Protein AF-A0A7R8WRG8-F1 (afdb_monomer_lite)

InterPro domains:
  IPR000754 Small ribosomal subunit protein uS9 [PF00380] (37-168)
  IPR000754 Small ribosomal subunit protein uS9 [PTHR21569] (30-166)
  IPR002110 Ankyrin repeat [PF12796] (180-266)
  IPR002110 Ankyrin repeat [PR01415] (208-223)
  IPR002110 Ankyrin repeat [PR01415] (256-270)
  IPR002110 Ankyrin repeat [PS50088] (207-239)
  IPR002110 Ankyrin repeat [PS50088] (240-272)
  IPR002110 Ankyrin repeat [SM00248] (174-204)
  IPR002110 Ankyrin repeat [SM00248] (207-236)
  IPR002110 Ankyrin repeat [SM00248] (240-269)
  IPR014721 Small ribosomal subunit protein uS5 domain 2-type fold, subgroup [G3DSA:3.30.230.10] (24-168)
  IPR020568 Ribosomal protein uS5 domain 2-type superfamily [SSF54211] (32-168)
  IPR020574 Small ribosomal subunit protein uS9, conserved site [PS00360] (97-115)
  IPR036770 Ankyrin repeat-containing domain superfamily [G3DSA:1.25.40.20] (171-291)
  IPR036770 Ankyrin repeat-containing domain superfamily [SSF48403] (175-290)

Organism: NCBI:txid163714

Structure (mmCIF, N/CA/C/O backbone):
data_AF-A0A7R8WRG8-F1
#
_entry.id   AF-A0A7R8WRG8-F1
#
loop_
_atom_site.group_PDB
_atom_site.id
_atom_site.type_symbol
_atom_site.label_atom_id
_atom_site.label_alt_id
_atom_site.label_comp_id
_atom_site.label_asym_id
_atom_site.label_entity_id
_atom_site.label_seq_id
_atom_site.pdbx_PDB_ins_code
_atom_site.Cartn_x
_atom_site.Cartn_y
_atom_site.Cartn_z
_atom_site.occupancy
_atom_site.B_iso_or_equiv
_atom_site.auth_seq_id
_atom_site.auth_comp_id
_atom_site.auth_asym_id
_atom_site.auth_atom_id
_atom_site.pdbx_PDB_model_num
ATOM 1 N N . MET A 1 1 ? -28.582 13.385 -5.844 1.00 40.66 1 MET A N 1
ATOM 2 C CA . MET A 1 1 ? -29.070 13.639 -4.465 1.00 40.66 1 MET A CA 1
ATOM 3 C C . MET A 1 1 ? -27.879 13.938 -3.569 1.00 40.66 1 MET A C 1
ATOM 5 O O . MET A 1 1 ? -27.177 13.023 -3.135 1.00 40.66 1 MET A O 1
ATOM 9 N N . ASP A 1 2 ? -27.626 15.225 -3.358 1.00 40.00 2 ASP A N 1
ATOM 10 C CA . ASP A 1 2 ? -26.322 15.739 -2.945 1.00 40.00 2 A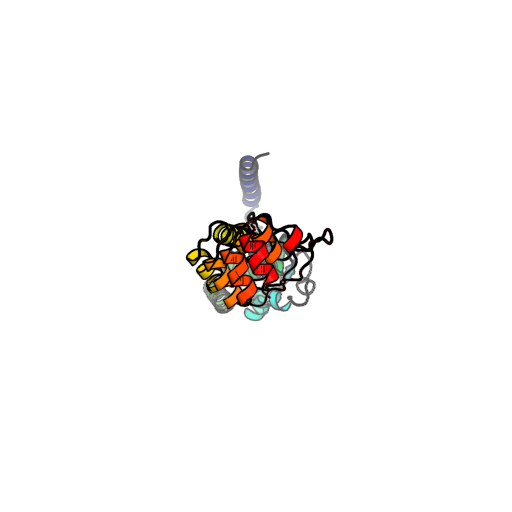SP A CA 1
ATOM 11 C C . ASP A 1 2 ? -26.035 15.614 -1.442 1.00 40.00 2 ASP A C 1
ATOM 13 O O . ASP A 1 2 ? -26.919 15.646 -0.580 1.00 40.00 2 ASP A O 1
ATOM 17 N N . ALA A 1 3 ? -24.743 15.491 -1.127 1.00 48.16 3 ALA A N 1
ATOM 18 C CA . ALA A 1 3 ? -24.169 15.384 0.214 1.00 48.16 3 ALA A CA 1
ATOM 19 C C . ALA A 1 3 ? -24.719 16.354 1.298 1.00 48.16 3 ALA A C 1
ATOM 21 O O . ALA A 1 3 ? -24.823 15.912 2.452 1.00 48.16 3 ALA A O 1
ATOM 22 N N . PRO A 1 4 ? -25.093 17.624 1.016 1.00 57.34 4 PRO A N 1
ATOM 23 C CA . PRO A 1 4 ? -25.687 18.508 2.027 1.00 57.34 4 PRO A CA 1
ATOM 24 C C . PRO A 1 4 ? -27.043 18.019 2.561 1.00 57.34 4 PRO A C 1
ATOM 26 O O . PRO A 1 4 ? -27.296 18.129 3.763 1.00 57.34 4 PRO A O 1
ATOM 29 N N . TYR A 1 5 ? -27.876 17.387 1.726 1.00 58.16 5 TYR A N 1
ATOM 30 C CA . TYR A 1 5 ? -29.204 16.906 2.128 1.00 58.16 5 TYR A CA 1
ATOM 31 C C . TYR A 1 5 ? -29.113 15.743 3.132 1.00 58.16 5 TYR A C 1
ATOM 33 O O . TYR A 1 5 ? -29.825 15.709 4.138 1.00 58.16 5 TYR A O 1
ATOM 41 N N . LYS A 1 6 ? -28.138 14.839 2.944 1.00 54.97 6 LYS A N 1
ATOM 42 C CA . LYS A 1 6 ? -27.864 13.732 3.879 1.00 54.97 6 LYS A CA 1
ATOM 43 C C . LYS A 1 6 ? -27.391 14.230 5.249 1.00 54.97 6 LYS A C 1
ATOM 45 O O . LYS A 1 6 ? -27.795 13.670 6.265 1.00 54.97 6 LYS A O 1
ATOM 50 N N . LYS A 1 7 ? -26.582 15.298 5.309 1.00 58.00 7 LYS A N 1
ATOM 51 C CA . LYS A 1 7 ? -26.155 15.912 6.585 1.00 58.00 7 LYS A CA 1
ATOM 52 C C . LYS A 1 7 ? -27.321 16.576 7.327 1.00 58.00 7 LYS A C 1
ATOM 54 O O . LYS A 1 7 ? -27.398 16.454 8.550 1.00 58.00 7 LYS A O 1
ATOM 59 N N . ALA A 1 8 ? -28.221 17.250 6.609 1.00 68.38 8 ALA A N 1
ATOM 60 C CA . ALA A 1 8 ? -29.394 17.902 7.192 1.00 68.38 8 ALA A CA 1
ATOM 61 C C . ALA A 1 8 ? -30.403 16.884 7.750 1.00 68.38 8 ALA A C 1
ATOM 63 O O . ALA A 1 8 ? -30.845 17.014 8.894 1.00 68.38 8 ALA A O 1
ATOM 64 N N . LEU A 1 9 ? -30.689 15.822 6.990 1.00 63.28 9 LEU A N 1
ATOM 65 C CA . LEU A 1 9 ? -31.509 14.699 7.451 1.00 63.28 9 LEU A CA 1
ATOM 66 C C . LEU A 1 9 ? -30.893 14.009 8.667 1.00 63.28 9 LEU A C 1
ATOM 68 O O . LEU A 1 9 ? -31.597 13.745 9.636 1.00 63.28 9 LEU A O 1
ATOM 72 N N . TRP A 1 10 ? -29.576 13.786 8.672 1.00 51.81 10 TRP A N 1
ATOM 73 C CA . TRP A 1 10 ? -28.898 13.158 9.807 1.00 51.81 10 TRP A CA 1
ATOM 74 C C . TRP A 1 10 ? -28.943 14.026 11.074 1.00 51.81 10 TRP A C 1
ATOM 76 O O . TRP A 1 10 ? -29.120 13.496 12.169 1.00 51.81 10 TRP A O 1
ATOM 86 N N . LYS A 1 11 ? -28.863 15.360 10.949 1.00 60.78 11 LYS A N 1
ATOM 87 C CA . LYS A 1 11 ? -29.068 16.289 12.076 1.00 60.78 11 LYS A CA 1
ATOM 88 C C . LYS A 1 11 ? -30.507 16.252 12.607 1.00 60.78 11 LYS A C 1
ATOM 90 O O . LYS A 1 11 ? -30.684 16.166 13.821 1.00 60.78 11 LYS A O 1
ATOM 95 N N . LYS A 1 12 ? -31.518 16.259 11.725 1.00 60.50 12 LYS A N 1
ATOM 96 C CA . LYS A 1 12 ? -32.937 16.138 12.120 1.00 60.50 12 LYS A CA 1
ATOM 97 C C . LYS A 1 12 ? -33.222 14.798 12.804 1.00 60.50 12 LYS A C 1
ATOM 99 O O . LYS A 1 12 ? -33.829 14.781 13.869 1.00 60.50 12 LYS A O 1
ATOM 104 N N . TYR A 1 13 ? -32.701 13.700 12.257 1.00 60.06 13 TYR A N 1
ATOM 105 C CA . TYR A 1 13 ? -32.858 12.361 12.826 1.00 60.06 13 TYR A CA 1
ATOM 106 C C . TYR A 1 13 ? -32.190 12.246 14.201 1.00 60.06 13 TYR A C 1
ATOM 108 O O . TYR A 1 13 ? -32.780 11.728 15.143 1.00 60.06 13 TYR A O 1
ATOM 116 N N . LYS A 1 14 ? -30.983 12.807 14.357 1.00 54.34 14 LYS A N 1
ATOM 117 C CA . LYS A 1 14 ? -30.269 12.828 15.639 1.00 54.34 14 LYS A CA 1
ATOM 118 C C . LYS A 1 14 ? -31.028 13.627 16.700 1.00 54.34 14 LYS A C 1
ATOM 120 O O . LYS A 1 14 ? -31.105 13.170 17.830 1.00 54.34 14 LYS A O 1
ATOM 125 N N . SER A 1 15 ? -31.612 14.770 16.334 1.00 50.59 15 SER A N 1
ATOM 126 C CA . SER A 1 15 ? -32.431 15.594 17.235 1.00 50.59 15 SER A CA 1
ATOM 127 C C . SER A 1 15 ? -33.745 14.904 17.627 1.00 50.59 15 SER A C 1
ATOM 129 O O . SER A 1 15 ? -34.111 14.919 18.799 1.00 50.59 15 SER A O 1
ATOM 131 N N . PHE A 1 16 ? -34.403 14.222 16.684 1.00 51.06 16 PHE A N 1
ATOM 132 C CA . PHE A 1 16 ? -35.622 13.447 16.932 1.00 51.06 16 PHE A CA 1
ATOM 133 C C . PHE A 1 16 ? -35.371 12.236 17.844 1.00 51.06 16 PHE A C 1
ATOM 135 O O . PHE A 1 16 ? -36.078 12.048 18.831 1.00 51.06 16 PHE A O 1
ATOM 142 N N . CYS A 1 17 ? -34.308 11.465 17.588 1.00 46.75 17 CYS A N 1
ATOM 143 C CA . CYS A 1 17 ? -33.901 10.372 18.471 1.00 46.75 17 CYS A CA 1
ATOM 144 C C . CYS A 1 17 ? -33.511 10.875 19.867 1.00 46.75 17 CYS A C 1
ATOM 146 O O . CYS A 1 17 ? -33.830 10.221 20.852 1.00 46.75 17 CYS A O 1
ATOM 148 N N . TRP A 1 18 ? -32.858 12.038 19.973 1.00 43.00 18 TRP A N 1
ATOM 149 C CA . TRP A 1 18 ? -32.515 12.622 21.273 1.00 43.00 18 TRP A CA 1
ATOM 150 C C . TRP A 1 18 ? -33.760 13.046 22.062 1.00 43.00 18 TRP A C 1
ATOM 152 O O . TRP A 1 18 ? -33.815 12.802 23.260 1.00 43.00 18 TRP A O 1
ATOM 162 N N . ARG A 1 19 ? -34.786 13.584 21.384 1.00 40.88 19 ARG A N 1
ATOM 163 C CA . ARG A 1 19 ? -36.092 13.917 21.985 1.00 40.88 19 ARG A CA 1
ATOM 164 C C . ARG A 1 19 ? -36.854 12.691 22.493 1.00 40.88 19 ARG A C 1
ATOM 166 O O . ARG A 1 19 ? -37.481 12.749 23.544 1.00 40.88 19 ARG A O 1
ATOM 173 N N . LEU A 1 20 ? -36.776 11.574 21.771 1.00 46.78 20 LEU A N 1
ATOM 174 C CA . LEU A 1 20 ? -37.355 10.298 22.206 1.00 46.78 20 LEU A CA 1
ATOM 175 C C . LEU A 1 20 ? -36.618 9.705 23.417 1.00 46.78 20 LEU A C 1
ATOM 177 O O . LEU A 1 20 ? -37.247 9.096 24.273 1.00 46.78 20 LEU A O 1
ATOM 181 N N . ILE A 1 21 ? -35.303 9.921 23.521 1.00 51.12 21 ILE A N 1
ATOM 182 C CA . ILE A 1 21 ? -34.487 9.478 24.664 1.00 51.12 21 ILE A CA 1
ATOM 183 C C . ILE A 1 21 ? -34.686 10.394 25.885 1.00 51.12 21 ILE A C 1
ATOM 185 O O . ILE A 1 21 ? -34.653 9.914 27.015 1.00 51.12 21 ILE A O 1
ATOM 189 N N . SER A 1 22 ? -34.916 11.698 25.687 1.00 45.03 22 SER A N 1
ATOM 190 C CA . SER A 1 22 ? -35.113 12.660 26.782 1.00 45.03 22 SER A CA 1
ATOM 191 C C . SER A 1 22 ? -36.495 12.590 27.437 1.00 45.03 22 SER A C 1
ATOM 193 O O . SER A 1 22 ? -36.638 13.055 28.562 1.00 45.03 22 SER A O 1
ATOM 195 N N . ASN A 1 23 ? -37.492 12.013 26.758 1.00 44.53 23 ASN A N 1
ATOM 196 C CA . ASN A 1 23 ? -38.858 11.856 27.275 1.00 44.53 23 ASN A CA 1
ATOM 197 C C . ASN A 1 23 ? -39.090 10.528 28.022 1.00 44.53 23 ASN A C 1
ATOM 199 O O . ASN A 1 23 ? -40.209 10.260 28.455 1.00 44.53 23 ASN A O 1
ATOM 203 N N . ALA A 1 24 ? -38.060 9.694 28.193 1.00 39.91 24 ALA A N 1
ATOM 204 C CA . ALA A 1 24 ? -38.149 8.516 29.046 1.00 39.91 24 ALA A CA 1
ATOM 205 C C . ALA A 1 24 ? -38.056 8.941 30.524 1.00 39.91 24 ALA A C 1
ATOM 207 O O . ALA A 1 24 ? -37.053 9.517 30.952 1.00 39.91 24 ALA A O 1
ATOM 208 N N . SER A 1 25 ? -39.126 8.668 31.277 1.00 40.22 25 SER A N 1
ATOM 209 C CA . SER A 1 25 ? -39.235 8.844 32.730 1.00 40.22 25 SER A CA 1
ATOM 210 C C . SER A 1 25 ? -37.940 8.462 33.462 1.00 40.22 25 SER A C 1
ATOM 212 O O . SER A 1 25 ? -37.313 7.443 33.173 1.00 40.22 25 SER A O 1
ATOM 214 N N . ALA A 1 26 ? -37.540 9.287 34.432 1.00 44.72 26 ALA A N 1
ATOM 215 C CA . ALA A 1 26 ? -36.282 9.175 35.165 1.00 44.72 26 ALA A CA 1
ATOM 216 C C . ALA A 1 26 ? -36.116 7.885 36.005 1.00 44.72 26 ALA A C 1
ATOM 218 O O . ALA A 1 26 ? -35.034 7.689 36.554 1.00 44.72 26 ALA A O 1
ATOM 219 N N . GLY A 1 27 ? -37.132 7.014 36.075 1.00 43.31 27 GLY A N 1
ATOM 220 C CA . GLY A 1 27 ? -37.110 5.744 36.814 1.00 43.31 27 GLY A CA 1
ATOM 221 C C . GLY A 1 27 ? -36.432 4.560 36.106 1.00 43.31 27 GLY A C 1
ATOM 222 O O . GLY A 1 27 ? -35.915 3.689 36.792 1.00 43.31 27 GLY A O 1
ATOM 223 N N . ASP A 1 28 ? -36.333 4.558 34.769 1.00 48.22 28 ASP A N 1
ATOM 224 C CA . ASP A 1 28 ? -35.795 3.428 33.978 1.00 48.22 28 ASP A CA 1
ATOM 225 C C . ASP A 1 28 ? -34.617 3.846 33.079 1.00 48.22 28 ASP A C 1
ATOM 227 O O . ASP A 1 28 ? -34.485 3.449 31.914 1.00 48.22 28 ASP A O 1
ATOM 231 N N . LYS A 1 29 ? -33.715 4.693 33.586 1.00 58.25 29 LYS A N 1
ATOM 232 C CA . LYS A 1 29 ? -32.480 5.005 32.851 1.00 58.25 29 LYS A CA 1
ATOM 233 C C . LYS A 1 29 ? -31.564 3.785 32.881 1.00 58.25 29 LYS A C 1
ATOM 235 O O . LYS A 1 29 ? -30.849 3.554 33.851 1.00 58.25 29 LYS A O 1
ATOM 240 N N . ILE A 1 30 ? -31.570 3.017 31.791 1.00 65.62 30 ILE A N 1
ATOM 241 C CA . ILE A 1 30 ? -30.674 1.874 31.585 1.00 65.62 30 ILE A CA 1
ATOM 242 C C . ILE A 1 30 ? -29.231 2.330 31.852 1.00 65.62 30 ILE A C 1
ATOM 244 O O . ILE A 1 30 ? -28.697 3.170 31.123 1.00 65.62 30 ILE A O 1
ATOM 248 N N . GLN A 1 31 ? -28.596 1.760 32.883 1.00 79.88 31 GLN A N 1
ATOM 249 C CA . GLN A 1 31 ? -27.178 1.964 33.189 1.00 79.88 31 GLN A CA 1
ATOM 250 C C . GLN A 1 31 ? -26.325 1.299 32.105 1.00 79.88 31 GLN A C 1
ATOM 252 O O . GLN A 1 31 ? -25.860 0.165 32.235 1.00 79.88 31 GLN A O 1
ATOM 257 N N . ALA A 1 32 ? -26.187 2.000 30.983 1.00 86.56 32 ALA A N 1
ATOM 258 C CA . ALA A 1 32 ? -25.459 1.530 29.825 1.00 86.56 32 ALA A CA 1
ATOM 259 C C . ALA A 1 32 ? -24.552 2.611 29.241 1.00 86.56 32 ALA A C 1
ATOM 261 O O . ALA A 1 32 ? -24.834 3.812 29.268 1.00 86.56 32 ALA A O 1
ATOM 262 N N . VAL A 1 33 ? -23.450 2.155 28.658 1.00 91.00 33 VAL A N 1
ATOM 263 C CA . VAL A 1 33 ? -22.509 2.979 27.912 1.00 91.00 33 VAL A CA 1
ATOM 264 C C . VAL A 1 33 ? -22.422 2.471 26.488 1.00 91.00 33 VAL A C 1
ATOM 266 O O . VAL A 1 33 ? -22.400 1.268 26.232 1.00 91.00 33 VAL A O 1
ATOM 269 N N . GLN A 1 34 ? -22.357 3.408 25.551 1.00 93.62 34 GLN A N 1
ATOM 270 C CA . GLN A 1 34 ? -22.140 3.116 24.149 1.00 93.62 34 GLN A CA 1
ATOM 271 C C . GLN A 1 34 ? -20.838 3.762 23.693 1.00 93.62 34 GLN A C 1
ATOM 273 O O . GLN A 1 34 ? -20.636 4.965 23.858 1.00 93.62 34 GLN A O 1
ATOM 278 N N . VAL A 1 35 ? -19.973 2.964 23.076 1.00 94.81 35 VAL A N 1
ATOM 279 C CA . VAL A 1 35 ? -18.700 3.421 22.512 1.00 94.81 35 VAL A CA 1
ATOM 280 C C . VAL A 1 35 ? -18.479 2.839 21.126 1.00 94.81 35 VAL A C 1
ATOM 282 O O . VAL A 1 35 ? -19.184 1.929 20.685 1.00 94.81 35 VAL A O 1
ATOM 285 N N . PHE A 1 36 ? -17.465 3.355 20.435 1.00 94.38 36 PHE A N 1
ATOM 286 C CA . PHE A 1 36 ? -17.064 2.837 19.139 1.00 94.38 36 PHE A CA 1
ATOM 287 C C . PHE A 1 36 ? -15.548 2.625 19.029 1.00 94.38 36 PHE A C 1
ATOM 289 O O . PHE A 1 36 ? -14.734 3.409 19.529 1.00 94.38 36 PHE A O 1
ATOM 296 N N . GLY A 1 37 ? -15.181 1.568 18.312 1.00 94.25 37 GLY A N 1
ATOM 297 C CA . GLY A 1 37 ? -13.839 1.270 17.827 1.00 94.25 37 GLY A CA 1
ATOM 298 C C . GLY A 1 37 ? -13.789 1.365 16.304 1.00 94.25 37 GLY A C 1
ATOM 299 O O . GLY A 1 37 ? -14.790 1.135 15.616 1.00 94.25 37 GLY A O 1
ATOM 300 N N . ARG A 1 38 ? -12.632 1.746 15.761 1.00 94.19 38 ARG A N 1
ATOM 301 C CA . ARG A 1 38 ? -12.419 1.915 14.321 1.00 94.19 38 ARG A CA 1
ATOM 302 C C . ARG A 1 38 ? -11.021 1.475 13.918 1.00 94.19 38 ARG A C 1
ATOM 304 O O . ARG A 1 38 ? -10.035 1.894 14.513 1.00 94.19 38 ARG A O 1
ATOM 311 N N . LYS A 1 39 ? -10.946 0.722 12.822 1.00 96.25 39 LYS A N 1
ATOM 312 C CA . LYS A 1 39 ? -9.693 0.376 12.144 1.00 96.25 39 LYS A CA 1
ATOM 313 C C . LYS A 1 39 ? -9.940 0.357 10.641 1.00 96.25 39 LYS A C 1
ATOM 315 O O . LYS A 1 39 ? -10.796 -0.384 10.162 1.00 96.25 39 LYS A O 1
ATOM 320 N N . LYS A 1 40 ? -9.190 1.159 9.880 1.00 94.25 40 LYS A N 1
ATOM 321 C CA . LYS A 1 40 ? -9.432 1.369 8.440 1.00 94.25 40 LYS A CA 1
ATOM 322 C C . LYS A 1 40 ? -10.901 1.774 8.184 1.00 94.25 40 LYS A C 1
ATOM 324 O O . LYS A 1 40 ? -11.339 2.840 8.617 1.00 94.25 40 LYS A O 1
ATOM 329 N N . THR A 1 41 ? -11.666 0.937 7.485 1.00 93.25 41 THR A N 1
ATOM 330 C CA . THR A 1 41 ? -13.100 1.119 7.208 1.00 93.25 41 THR A CA 1
ATOM 331 C C . THR A 1 41 ? -14.004 0.324 8.153 1.00 93.25 41 THR A C 1
ATOM 333 O O . THR A 1 41 ? -15.211 0.560 8.161 1.00 93.25 41 THR A O 1
ATOM 336 N N . ALA A 1 42 ? -13.447 -0.572 8.975 1.00 95.81 42 ALA A N 1
ATOM 337 C CA . ALA A 1 42 ? -14.207 -1.329 9.961 1.00 95.81 42 ALA A CA 1
ATOM 338 C C . ALA A 1 42 ? -14.620 -0.435 11.132 1.00 95.81 42 ALA A C 1
ATOM 340 O O . ALA A 1 42 ? -13.809 0.322 11.678 1.00 95.81 42 ALA A O 1
ATOM 341 N N . THR A 1 43 ? -15.887 -0.544 11.525 1.00 95.25 43 THR A N 1
ATOM 342 C CA . THR A 1 43 ? -16.452 0.141 12.688 1.00 95.25 43 THR A CA 1
ATOM 343 C C . THR A 1 43 ? -17.129 -0.878 13.591 1.00 95.25 43 THR A C 1
ATOM 345 O O . THR A 1 43 ? -17.991 -1.634 13.144 1.00 95.25 43 THR A O 1
ATOM 348 N N . ALA A 1 44 ? -16.754 -0.867 14.865 1.00 96.38 44 ALA A N 1
ATOM 349 C CA . ALA A 1 44 ? -17.358 -1.668 15.915 1.00 96.38 44 ALA A CA 1
ATOM 350 C C . ALA A 1 44 ? -18.054 -0.738 16.906 1.00 96.38 44 ALA A C 1
ATOM 352 O O . ALA A 1 44 ? -17.456 0.230 17.367 1.00 96.38 44 ALA A O 1
ATOM 353 N N . VAL A 1 45 ? -19.310 -1.013 17.228 1.00 96.00 45 VAL A N 1
ATOM 354 C CA . VAL A 1 45 ? -20.086 -0.285 18.234 1.00 96.00 45 VAL A CA 1
ATOM 355 C C . VAL A 1 45 ? -20.333 -1.239 19.387 1.00 96.00 45 VAL A C 1
ATOM 357 O O . VAL A 1 45 ? -20.967 -2.274 19.189 1.00 96.00 45 VAL A O 1
ATOM 360 N N . ALA A 1 46 ? -19.822 -0.904 20.567 1.00 95.31 46 ALA A N 1
ATOM 361 C CA . ALA A 1 46 ? -20.008 -1.695 21.773 1.00 95.31 46 ALA A CA 1
ATOM 362 C C . ALA A 1 46 ? -21.046 -1.033 22.675 1.00 95.31 46 ALA A C 1
ATOM 364 O O . ALA A 1 46 ? -20.969 0.165 22.955 1.00 95.31 46 ALA A O 1
ATOM 365 N N . TYR A 1 47 ? -22.002 -1.840 23.116 1.00 93.81 47 TYR A N 1
ATOM 366 C CA . TYR A 1 47 ? -22.965 -1.516 24.153 1.00 93.81 47 TYR A CA 1
ATOM 367 C C . TYR A 1 47 ? -22.577 -2.285 25.405 1.00 93.81 47 TYR A C 1
ATOM 369 O O . TYR A 1 47 ? -22.456 -3.507 25.365 1.00 93.81 47 TYR A O 1
ATOM 377 N N . CYS A 1 48 ? -22.374 -1.557 26.487 1.00 92.44 48 CYS A N 1
ATOM 378 C CA . CYS A 1 48 ? -21.901 -2.054 27.765 1.00 92.44 48 CYS A CA 1
ATOM 379 C C . CYS A 1 48 ? -22.967 -1.764 28.815 1.00 92.44 48 CYS A C 1
ATOM 381 O O . CYS A 1 48 ? -23.447 -0.634 28.872 1.00 92.44 48 CYS A O 1
ATOM 383 N N . LYS A 1 49 ? -23.364 -2.756 29.607 1.00 91.19 49 LYS A N 1
ATOM 384 C CA . LYS A 1 49 ? -24.331 -2.601 30.702 1.00 91.19 49 LYS A CA 1
ATOM 385 C C . LYS A 1 49 ? -23.926 -3.484 31.877 1.00 91.19 49 LYS A C 1
ATOM 387 O O . LYS A 1 49 ? -23.222 -4.471 31.673 1.00 91.19 49 LYS A O 1
ATOM 392 N N . ARG A 1 50 ? -24.427 -3.187 33.075 1.00 89.75 50 ARG A N 1
ATOM 393 C CA . ARG A 1 50 ? -24.275 -4.094 34.221 1.00 89.75 50 ARG A CA 1
ATOM 394 C C . ARG A 1 50 ? -24.961 -5.437 33.927 1.00 89.75 50 ARG A C 1
ATOM 396 O O . ARG A 1 50 ? -26.066 -5.452 33.375 1.00 89.75 50 ARG A O 1
ATOM 403 N N . GLY A 1 51 ? -24.302 -6.552 34.229 1.00 86.62 51 GLY A N 1
ATOM 404 C CA . GLY A 1 51 ? -24.753 -7.885 33.827 1.00 86.62 51 GLY A CA 1
ATOM 405 C C . GLY A 1 51 ? -23.954 -9.032 34.446 1.00 86.62 51 GLY A C 1
ATOM 406 O O . GLY A 1 51 ? -23.392 -8.868 35.519 1.00 86.62 51 GLY A O 1
ATOM 407 N N . ARG A 1 52 ? -23.952 -10.197 33.782 1.00 86.50 52 ARG A N 1
ATOM 408 C CA . ARG A 1 52 ? -23.324 -11.451 34.259 1.00 86.50 52 ARG A CA 1
ATOM 409 C C . ARG A 1 52 ? -22.052 -11.808 33.473 1.00 86.50 52 ARG A C 1
ATOM 411 O O . ARG A 1 52 ? -21.695 -12.980 33.372 1.00 86.50 52 ARG A O 1
ATOM 418 N N . GLY A 1 53 ? -21.439 -10.826 32.819 1.00 87.00 53 GLY A N 1
ATOM 419 C CA . GLY A 1 53 ? -20.188 -11.003 32.087 1.00 87.00 53 GLY A CA 1
ATOM 420 C C . GLY A 1 53 ? -20.339 -11.566 30.681 1.00 87.00 53 GLY A C 1
ATOM 421 O O . GLY A 1 53 ? -19.448 -12.241 30.164 1.00 87.00 53 GLY A O 1
ATOM 422 N N . LEU A 1 54 ? -21.472 -11.304 30.028 1.00 90.81 54 LEU A N 1
ATOM 423 C CA . LEU A 1 54 ? -21.727 -11.821 28.691 1.00 90.81 54 LEU A CA 1
ATOM 424 C C . LEU A 1 54 ? -21.096 -10.940 27.606 1.00 90.81 54 LEU A C 1
ATOM 426 O O . LEU A 1 54 ? -21.565 -9.827 27.354 1.00 90.81 54 LEU A O 1
ATOM 430 N N . ILE A 1 55 ? -20.123 -11.481 26.869 1.00 93.38 55 ILE A N 1
ATOM 431 C CA . ILE A 1 55 ? -19.509 -10.807 25.716 1.00 93.38 55 ILE A CA 1
ATOM 432 C C . ILE A 1 55 ? -19.979 -11.453 24.408 1.00 93.38 55 ILE A C 1
ATOM 434 O O . ILE A 1 55 ? -19.709 -12.623 24.136 1.00 93.38 55 ILE A O 1
ATOM 438 N N . LYS A 1 56 ? -20.682 -10.680 23.570 1.00 93.88 56 LYS A N 1
ATOM 439 C CA . LYS A 1 56 ? -21.177 -11.128 22.256 1.00 93.88 56 LYS A CA 1
ATOM 440 C C . LYS A 1 56 ? -20.773 -10.176 21.140 1.00 93.88 56 LYS A C 1
ATOM 442 O O . LYS A 1 56 ? -20.974 -8.968 21.249 1.00 93.88 56 LYS A O 1
ATOM 447 N N . VAL A 1 57 ? -20.313 -10.725 20.020 1.00 93.94 57 VAL A N 1
ATOM 448 C CA . VAL A 1 57 ? -19.998 -9.998 18.786 1.00 93.94 57 VAL A CA 1
ATOM 449 C C . VAL A 1 57 ? -20.994 -10.411 17.707 1.00 93.94 57 VAL A C 1
ATOM 451 O O . VAL A 1 57 ? -21.124 -11.586 17.384 1.00 93.94 57 VAL A O 1
ATOM 454 N N . ASN A 1 58 ? -21.746 -9.452 17.164 1.00 92.75 58 ASN A N 1
ATOM 455 C CA . ASN A 1 58 ? -22.808 -9.690 16.177 1.00 92.75 58 ASN A CA 1
ATOM 456 C C . ASN A 1 58 ? -23.824 -10.775 16.604 1.00 92.75 58 ASN A C 1
ATOM 458 O O . ASN A 1 58 ? -24.408 -11.452 15.766 1.00 92.75 58 ASN A O 1
ATOM 462 N N . GLY A 1 59 ? -24.048 -10.932 17.914 1.00 89.62 59 GLY A N 1
ATOM 463 C CA . GLY A 1 59 ? -24.951 -11.939 18.483 1.00 89.62 59 GLY A CA 1
ATOM 464 C C . GLY A 1 59 ? -24.308 -13.301 18.774 1.00 89.62 59 GLY A C 1
ATOM 465 O O . GLY A 1 59 ? -24.918 -14.092 19.489 1.00 89.62 59 GLY A O 1
ATOM 466 N N . ARG A 1 60 ? -23.077 -13.548 18.309 1.00 91.19 60 ARG A N 1
ATOM 467 C CA . ARG A 1 60 ? -22.299 -14.772 18.569 1.00 91.19 60 ARG A CA 1
ATOM 468 C C . ARG A 1 60 ? -21.342 -14.589 19.761 1.00 91.19 60 ARG A C 1
ATOM 470 O O . ARG A 1 60 ? -20.940 -13.453 20.024 1.00 91.19 60 ARG A O 1
ATOM 477 N N . PRO A 1 61 ? -20.989 -15.655 20.503 1.00 90.00 61 PRO A N 1
ATOM 478 C CA . PRO A 1 61 ? -19.947 -15.596 21.530 1.00 90.00 61 PRO A CA 1
ATOM 479 C C . PRO A 1 61 ? -18.567 -15.335 20.909 1.00 90.00 61 PRO A C 1
ATOM 481 O O . PRO A 1 61 ? -18.358 -15.554 19.715 1.00 90.00 61 PRO A O 1
ATOM 484 N N . LEU A 1 62 ? -17.628 -14.859 21.730 1.00 86.12 62 LEU A N 1
ATOM 485 C CA . LEU A 1 62 ? -16.296 -14.423 21.293 1.00 86.12 62 LEU A CA 1
ATOM 486 C C . LEU A 1 62 ? -15.473 -15.542 20.620 1.00 86.12 62 LEU A C 1
ATOM 488 O O . LEU A 1 62 ? -14.718 -15.271 19.691 1.00 86.12 62 LEU A O 1
ATOM 492 N N . GLU A 1 63 ? -15.663 -16.788 21.055 1.00 86.31 63 GLU A N 1
ATOM 493 C CA . GLU A 1 63 ? -14.965 -17.996 20.576 1.00 86.31 63 GLU A CA 1
ATOM 494 C C . GLU A 1 63 ? -15.351 -18.411 19.152 1.00 86.31 63 GLU A C 1
ATOM 496 O O . GLU A 1 63 ? -14.601 -19.104 18.475 1.00 86.31 63 GLU A O 1
ATOM 501 N N . LEU A 1 64 ? -16.515 -17.973 18.668 1.00 88.00 64 LEU A N 1
ATOM 502 C CA . LEU A 1 64 ? -17.013 -18.312 17.330 1.00 88.00 64 LEU A CA 1
ATOM 503 C C . LEU A 1 64 ? -16.750 -17.197 16.307 1.00 88.00 64 LEU A C 1
ATOM 505 O O . LEU A 1 64 ? -17.324 -17.197 15.217 1.00 88.00 64 LEU A O 1
ATOM 509 N N . VAL A 1 65 ? -15.927 -16.205 16.658 1.00 86.88 65 VAL A N 1
ATOM 510 C CA . VAL A 1 65 ? -15.542 -15.132 15.738 1.00 86.88 65 VAL A CA 1
ATOM 511 C C . VAL A 1 65 ? -14.392 -15.615 14.857 1.00 86.88 65 VAL A C 1
ATOM 513 O O . VAL A 1 65 ? -13.328 -15.994 15.346 1.00 86.88 65 VAL A O 1
ATOM 516 N N . GLU A 1 66 ? -14.606 -15.577 13.545 1.00 84.06 66 GLU A N 1
ATOM 517 C CA . GLU A 1 66 ? -13.588 -15.899 12.546 1.00 84.06 66 GLU A CA 1
ATOM 518 C C . GLU A 1 66 ? -12.675 -14.697 12.253 1.00 84.06 66 GLU A C 1
ATOM 520 O O . GLU A 1 66 ? -13.146 -13.550 12.230 1.00 84.06 66 GLU A O 1
ATOM 525 N N . PRO A 1 67 ? -11.377 -14.931 11.976 1.00 89.38 67 PRO A N 1
ATOM 526 C CA . PRO A 1 67 ? -10.683 -16.211 11.832 1.00 89.38 67 PRO A CA 1
ATOM 527 C C . PRO A 1 67 ? -10.055 -16.689 13.154 1.00 89.38 67 PRO A C 1
ATOM 529 O O . PRO A 1 67 ? -9.576 -15.880 13.951 1.00 89.38 67 PRO A O 1
ATOM 532 N N . GLN A 1 68 ? -9.987 -18.012 13.349 1.00 85.50 68 GLN A N 1
ATOM 533 C CA . GLN A 1 68 ? -9.520 -18.635 14.600 1.00 85.50 68 GLN A CA 1
ATOM 534 C C . GLN A 1 68 ? -8.105 -18.195 15.015 1.00 85.50 68 GLN A C 1
ATOM 536 O O . GLN A 1 68 ? -7.869 -17.901 16.184 1.00 85.50 68 GLN A O 1
ATOM 541 N N . MET A 1 69 ? -7.190 -18.016 14.054 1.00 89.06 69 MET A N 1
ATOM 542 C CA . MET A 1 69 ? -5.807 -17.580 14.320 1.00 89.06 69 MET A CA 1
ATOM 543 C C . MET A 1 69 ? -5.696 -16.237 15.060 1.00 89.06 69 MET A C 1
ATOM 545 O O . MET A 1 69 ? -4.691 -15.967 15.710 1.00 89.06 69 MET A O 1
ATOM 549 N N . LEU A 1 70 ? -6.708 -15.370 14.959 1.00 89.06 70 LEU A N 1
ATOM 550 C CA . LEU A 1 70 ? -6.698 -14.042 15.579 1.00 89.06 70 LEU A CA 1
ATOM 551 C C . LEU A 1 70 ? -7.589 -13.954 16.826 1.00 89.06 70 LEU A C 1
ATOM 553 O O . LEU A 1 70 ? -7.785 -12.861 17.359 1.00 89.06 70 LEU A O 1
ATOM 557 N N . GLN A 1 71 ? -8.103 -15.077 17.329 1.00 88.12 71 GLN A N 1
ATOM 558 C CA . GLN A 1 71 ? -8.917 -15.093 18.548 1.00 88.12 71 GLN A CA 1
ATOM 559 C C . GLN A 1 71 ? -8.124 -14.665 19.783 1.00 88.12 71 GLN A C 1
ATOM 561 O O . GLN A 1 71 ? -8.638 -13.897 20.595 1.00 88.12 71 GLN A O 1
ATOM 566 N N . ALA A 1 72 ? -6.846 -15.044 19.871 1.00 88.00 72 ALA A N 1
ATOM 567 C CA . ALA A 1 72 ? -5.957 -14.562 20.926 1.00 88.00 72 ALA A CA 1
ATOM 568 C C . ALA A 1 72 ? -5.878 -13.023 20.934 1.00 88.00 72 ALA A C 1
ATOM 570 O O . ALA A 1 72 ? -6.033 -12.403 21.982 1.00 88.00 72 ALA A O 1
ATOM 571 N N . LYS A 1 73 ? -5.764 -12.391 19.751 1.00 91.44 73 LYS A N 1
ATOM 572 C CA . LYS A 1 73 ? -5.770 -10.921 19.605 1.00 91.44 73 LYS A CA 1
ATOM 573 C C . LYS A 1 73 ? -7.070 -10.281 20.081 1.00 91.44 73 LYS A C 1
ATOM 575 O O . LYS A 1 73 ? -7.066 -9.166 20.591 1.00 91.44 73 LYS A O 1
ATOM 580 N N . LEU A 1 74 ? -8.192 -10.968 19.909 1.00 90.44 74 LEU A N 1
ATOM 581 C CA . LEU A 1 74 ? -9.495 -10.493 20.360 1.00 90.44 74 LEU A CA 1
ATOM 582 C C . LEU A 1 74 ? -9.634 -10.555 21.893 1.00 90.44 74 LEU A C 1
ATOM 584 O O . LEU A 1 74 ? -10.275 -9.681 22.477 1.00 90.44 74 LEU A O 1
ATOM 588 N N . GLN A 1 75 ? -9.022 -11.561 22.525 1.00 90.56 75 GLN A N 1
ATOM 589 C CA . GLN A 1 75 ? -9.057 -11.799 23.971 1.00 90.56 75 GLN A CA 1
ATOM 590 C C . GLN A 1 75 ? -8.000 -11.018 24.767 1.00 90.56 75 GLN A C 1
ATOM 592 O O . GLN A 1 75 ? -8.156 -10.885 25.976 1.00 90.56 75 GLN A O 1
ATOM 597 N N . GLU A 1 76 ? -6.980 -10.444 24.118 1.00 90.00 76 GLU A N 1
ATOM 598 C CA . GLU A 1 76 ? -5.935 -9.615 24.750 1.00 90.00 76 GLU A CA 1
ATOM 599 C C . GLU A 1 76 ? -6.436 -8.658 25.847 1.00 90.00 76 GLU A C 1
ATOM 601 O O . GLU A 1 76 ? -5.926 -8.744 26.961 1.00 90.00 76 GLU A O 1
ATOM 606 N N . PRO A 1 77 ? -7.432 -7.773 25.616 1.00 89.31 77 PRO A N 1
ATOM 607 C CA . PRO A 1 77 ? -7.864 -6.837 26.653 1.00 89.31 77 PRO A CA 1
ATOM 608 C C . PRO A 1 77 ? -8.528 -7.535 27.844 1.00 89.31 77 PRO A C 1
ATOM 610 O O . PRO A 1 77 ? -8.482 -7.009 28.950 1.00 89.31 77 PRO A O 1
ATOM 613 N N . ILE A 1 78 ? -9.135 -8.705 27.633 1.00 91.44 78 ILE A N 1
ATOM 614 C CA . ILE A 1 78 ? -9.767 -9.497 28.695 1.00 91.44 78 ILE A CA 1
ATOM 615 C C . ILE A 1 78 ? -8.693 -10.186 29.537 1.00 91.44 78 ILE A C 1
ATOM 617 O O . ILE A 1 78 ? -8.782 -10.200 30.761 1.00 91.44 78 ILE A O 1
ATOM 621 N N . LEU A 1 79 ? -7.664 -10.729 28.884 1.00 91.62 79 LEU A N 1
ATOM 622 C CA . LEU A 1 79 ? -6.537 -11.372 29.556 1.00 91.62 79 LEU A CA 1
ATOM 623 C C . LEU A 1 79 ? -5.688 -10.354 30.328 1.00 91.62 79 LEU A C 1
ATOM 625 O O . LEU A 1 79 ? -5.337 -10.613 31.472 1.00 91.62 79 LEU A O 1
ATOM 629 N N . LEU A 1 80 ? -5.420 -9.184 29.739 1.00 91.06 80 LEU A N 1
ATOM 630 C CA . LEU A 1 80 ? -4.605 -8.129 30.348 1.00 91.06 80 LEU A CA 1
ATOM 631 C C . LEU A 1 80 ? -5.251 -7.532 31.606 1.00 91.06 80 LEU A C 1
ATOM 633 O O . LEU A 1 80 ? -4.560 -7.219 32.567 1.00 91.06 80 LEU A O 1
ATOM 637 N N . LEU A 1 81 ? -6.569 -7.334 31.586 1.00 88.31 81 LEU A N 1
ATOM 638 C CA . LEU A 1 81 ? -7.296 -6.679 32.677 1.00 88.31 81 LEU A CA 1
ATOM 639 C C . LEU A 1 81 ? -7.835 -7.658 33.726 1.00 88.31 81 LEU A C 1
ATOM 641 O O . LEU A 1 81 ? -8.359 -7.211 34.745 1.00 88.31 81 LEU A O 1
ATOM 645 N N . GLY A 1 82 ? -7.716 -8.963 33.473 1.00 88.88 82 GLY A N 1
ATOM 646 C CA . GLY A 1 82 ? -8.305 -10.017 34.288 1.00 88.88 82 GLY A CA 1
ATOM 647 C C . GLY A 1 82 ? -9.793 -10.226 33.992 1.00 88.88 82 GLY A C 1
ATOM 648 O O . GLY A 1 82 ? -10.554 -9.285 33.756 1.00 88.88 82 GLY A O 1
ATOM 649 N N . LYS A 1 83 ? -10.235 -11.490 34.034 1.00 87.06 83 LYS A N 1
ATOM 650 C CA . LYS A 1 83 ? -11.643 -11.857 33.792 1.00 87.06 83 LYS A CA 1
ATOM 651 C C . LYS A 1 83 ? -12.593 -11.268 34.839 1.00 87.06 83 LYS A C 1
ATOM 653 O O . LYS A 1 83 ? -13.751 -11.029 34.518 1.00 87.06 83 LYS A O 1
ATOM 658 N N . GLU A 1 84 ? -12.100 -11.005 36.046 1.00 89.19 84 GLU A N 1
ATOM 659 C CA . GLU A 1 84 ? -12.856 -10.472 37.187 1.00 89.19 84 GLU A CA 1
ATOM 660 C C . GLU A 1 84 ? -13.574 -9.165 36.839 1.00 89.19 84 GLU A C 1
ATOM 662 O O . GLU A 1 84 ? -14.780 -9.045 37.024 1.00 89.19 84 GLU A O 1
ATOM 667 N N . ARG A 1 85 ? -12.870 -8.231 36.187 1.00 87.44 85 ARG A N 1
ATOM 668 C CA . ARG A 1 85 ? -13.416 -6.918 35.800 1.00 87.44 85 ARG A CA 1
ATOM 669 C C . ARG A 1 85 ? -14.519 -6.993 34.739 1.00 87.44 85 ARG A C 1
ATOM 671 O O . ARG A 1 85 ? -15.228 -6.016 34.513 1.00 87.44 85 ARG A O 1
ATOM 678 N N . PHE A 1 86 ? -14.660 -8.138 34.072 1.00 88.94 86 PHE A N 1
ATOM 679 C CA . PHE A 1 86 ? -15.704 -8.375 33.081 1.00 88.94 86 PHE A CA 1
ATOM 680 C C . PHE A 1 86 ? -16.886 -9.168 33.637 1.00 88.94 86 PHE A C 1
ATOM 682 O O . PHE A 1 86 ? -17.909 -9.196 32.967 1.00 88.94 86 PHE A O 1
ATOM 689 N N . GLN A 1 87 ? -16.804 -9.775 34.826 1.00 89.00 87 GLN A N 1
ATOM 690 C CA . GLN A 1 87 ? -17.895 -10.600 35.374 1.00 89.00 87 GLN A CA 1
ATOM 691 C C . GLN A 1 87 ? -19.175 -9.795 35.634 1.00 89.00 87 GLN A C 1
ATOM 693 O O . GLN A 1 87 ? -20.272 -10.301 35.411 1.00 89.00 87 GLN A O 1
ATOM 698 N N . ASP A 1 88 ? -19.042 -8.521 36.001 1.00 88.19 88 ASP A N 1
ATOM 699 C CA . ASP A 1 88 ? -20.179 -7.641 36.305 1.00 88.19 88 ASP A CA 1
ATOM 700 C C . ASP A 1 88 ? -20.735 -6.900 35.079 1.00 88.19 88 ASP A C 1
ATOM 702 O O . ASP A 1 88 ? -21.656 -6.080 35.194 1.00 88.19 88 ASP A O 1
ATOM 706 N N . VAL A 1 89 ? -20.169 -7.138 33.890 1.00 90.44 89 VAL A N 1
ATOM 707 C CA . VAL A 1 89 ? -20.390 -6.292 32.712 1.00 90.44 89 VAL A CA 1
ATOM 708 C C . VAL A 1 89 ? -20.766 -7.117 31.483 1.00 90.44 89 VAL A C 1
ATOM 710 O O . VAL A 1 89 ? -19.974 -7.882 30.944 1.00 90.44 89 VAL A O 1
ATOM 713 N N . ASP A 1 90 ? -21.963 -6.883 30.950 1.00 92.62 90 ASP A N 1
ATOM 714 C CA . ASP A 1 90 ? -22.374 -7.431 29.658 1.00 92.62 90 ASP A CA 1
ATOM 715 C C . ASP A 1 90 ? -21.961 -6.489 28.521 1.00 92.62 90 ASP A C 1
ATOM 717 O O . ASP A 1 90 ? -22.397 -5.333 28.460 1.00 92.62 90 ASP A O 1
ATOM 721 N N . ILE A 1 91 ? -21.200 -7.006 27.553 1.00 94.06 91 ILE A N 1
ATOM 722 C CA . ILE A 1 91 ? -20.740 -6.256 26.379 1.00 94.06 91 ILE A CA 1
ATOM 723 C C . ILE A 1 91 ? -21.298 -6.881 25.099 1.00 94.06 91 ILE A C 1
ATOM 725 O O . ILE A 1 91 ? -20.982 -8.007 24.716 1.00 94.06 91 ILE A O 1
ATOM 729 N N . ARG A 1 92 ? -22.103 -6.112 24.365 1.00 95.00 92 ARG A N 1
ATOM 730 C CA . ARG A 1 92 ? -22.614 -6.485 23.040 1.00 95.00 92 ARG A CA 1
ATOM 731 C C . ARG A 1 92 ? -21.992 -5.595 21.981 1.00 95.00 92 ARG A C 1
ATOM 733 O O . ARG A 1 92 ? -22.256 -4.396 21.934 1.00 95.00 92 ARG A O 1
ATOM 740 N N . VAL A 1 93 ? -21.205 -6.187 21.095 1.00 95.38 93 VAL A N 1
ATOM 741 C CA . VAL A 1 93 ? -20.528 -5.481 20.010 1.00 95.38 93 VAL A CA 1
ATOM 742 C C . VAL A 1 93 ? -21.224 -5.779 18.688 1.00 95.38 93 VAL A C 1
ATOM 744 O O . VAL A 1 93 ? -21.429 -6.937 18.335 1.00 95.38 93 VAL A O 1
ATOM 747 N N . ARG A 1 94 ? -21.570 -4.740 17.924 1.00 96.06 94 ARG A N 1
ATOM 748 C CA . ARG A 1 94 ? -21.952 -4.865 16.511 1.00 96.06 94 ARG A CA 1
ATOM 749 C C . ARG A 1 94 ? -20.863 -4.297 15.620 1.00 96.06 94 ARG A C 1
ATOM 751 O O . ARG A 1 94 ? -20.418 -3.173 15.835 1.00 96.06 94 ARG A O 1
ATOM 758 N N . VAL A 1 95 ? -20.467 -5.048 14.601 1.00 95.06 95 VAL A N 1
ATOM 759 C CA . VAL A 1 95 ? -19.342 -4.700 13.727 1.00 95.06 95 VAL A CA 1
ATOM 760 C C . VAL A 1 95 ? -19.780 -4.731 12.278 1.00 95.06 95 VAL A C 1
ATOM 762 O O . VAL A 1 95 ? -20.446 -5.675 11.854 1.00 95.06 95 VAL A O 1
ATOM 765 N N . LYS A 1 96 ? -19.400 -3.699 11.522 1.00 93.38 96 LYS A N 1
ATOM 766 C CA . LYS A 1 96 ? -19.626 -3.611 10.077 1.00 93.38 96 LYS A CA 1
ATOM 767 C C . LYS A 1 96 ? -18.438 -2.960 9.367 1.00 93.38 96 LYS A C 1
ATOM 769 O O . LYS A 1 96 ? -17.768 -2.087 9.923 1.00 93.38 96 LYS A O 1
ATOM 774 N N . GLY A 1 97 ? -18.243 -3.342 8.105 1.00 92.81 97 GLY A N 1
ATOM 775 C CA . GLY A 1 97 ? -17.214 -2.793 7.220 1.00 92.81 97 GLY A CA 1
ATOM 776 C C . GLY A 1 97 ? -15.821 -3.387 7.442 1.00 92.81 97 GLY A C 1
ATOM 777 O O . GLY A 1 97 ? -15.573 -4.088 8.421 1.00 92.81 97 GLY A O 1
ATOM 778 N N . GLY A 1 98 ? -14.906 -3.083 6.519 1.00 92.94 98 GLY A N 1
ATOM 779 C CA . GLY A 1 98 ? -13.543 -3.625 6.506 1.00 92.94 98 GLY A CA 1
ATOM 780 C C . GLY A 1 98 ? -13.481 -5.148 6.330 1.00 92.94 98 GLY A C 1
ATOM 781 O O . GLY A 1 98 ? -14.502 -5.805 6.156 1.00 92.94 98 GLY A O 1
ATOM 782 N N . GLY A 1 99 ? -12.267 -5.696 6.374 1.00 93.50 99 GLY A N 1
ATOM 783 C CA . GLY A 1 99 ? -12.025 -7.143 6.389 1.00 93.50 99 GLY A CA 1
ATOM 784 C C . GLY A 1 99 ? -11.869 -7.697 7.809 1.00 93.50 99 GLY A C 1
ATOM 785 O O . GLY A 1 99 ? -11.778 -6.926 8.771 1.00 93.50 99 GLY A O 1
ATOM 786 N N . HIS A 1 100 ? -11.761 -9.021 7.926 1.00 93.25 100 HIS A N 1
ATOM 787 C CA . HIS A 1 100 ? -11.680 -9.760 9.194 1.00 93.25 100 HIS A CA 1
ATOM 788 C C . HIS A 1 100 ? -10.675 -9.175 10.199 1.00 93.25 100 HIS A C 1
ATOM 790 O O . HIS A 1 100 ? -11.039 -8.832 11.322 1.00 93.25 100 HIS A O 1
ATOM 796 N N . VAL A 1 101 ? -9.428 -8.944 9.773 1.00 94.12 101 VAL A N 1
ATOM 797 C CA . VAL A 1 101 ? -8.380 -8.387 10.647 1.00 94.12 101 VAL A CA 1
ATOM 798 C C . VAL A 1 101 ? -8.783 -7.010 11.176 1.00 94.12 101 VAL A C 1
ATOM 800 O O . VAL A 1 101 ? -8.775 -6.770 12.378 1.00 94.12 101 VAL A O 1
ATOM 803 N N . SER A 1 102 ? -9.201 -6.091 10.300 1.00 94.94 102 SER A N 1
ATOM 804 C CA . SER A 1 102 ? -9.623 -4.753 10.737 1.00 94.94 102 SER A CA 1
ATOM 805 C C . SER A 1 102 ? -10.830 -4.783 11.675 1.00 94.94 102 SER A C 1
ATOM 807 O O . SER A 1 102 ? -10.900 -3.962 12.586 1.00 94.94 102 SER A O 1
ATOM 809 N N . GLN A 1 103 ? -11.752 -5.729 11.488 1.00 95.12 103 GLN A N 1
ATOM 810 C CA . GLN A 1 103 ? -12.892 -5.904 12.383 1.00 95.12 103 GLN A CA 1
ATOM 811 C C . GLN A 1 103 ? -12.440 -6.331 13.780 1.00 95.12 103 GLN A C 1
ATOM 813 O O . GLN A 1 103 ? -12.878 -5.720 14.749 1.00 95.12 103 GLN A O 1
ATOM 818 N N . ILE A 1 104 ? -11.505 -7.277 13.893 1.00 95.06 104 ILE A N 1
ATOM 819 C CA . ILE A 1 104 ? -10.948 -7.722 15.181 1.00 95.06 104 ILE A CA 1
ATOM 820 C C . ILE A 1 104 ? -10.299 -6.568 15.942 1.00 95.06 104 ILE A C 1
ATOM 822 O O . ILE A 1 104 ? -10.650 -6.327 17.094 1.00 95.06 104 ILE A O 1
ATOM 826 N N . TYR A 1 105 ? -9.433 -5.784 15.292 1.00 95.25 105 TYR A N 1
ATOM 827 C CA . TYR A 1 105 ? -8.822 -4.612 15.934 1.00 95.25 105 TYR A CA 1
ATOM 828 C C . TYR A 1 105 ? -9.867 -3.566 16.349 1.00 95.25 105 TYR A C 1
ATOM 830 O O . TYR A 1 105 ? -9.735 -2.956 17.409 1.00 95.25 105 TYR A O 1
ATOM 838 N N . ALA A 1 106 ? -10.924 -3.370 15.552 1.00 95.94 106 ALA A N 1
ATOM 839 C CA . ALA A 1 106 ? -12.019 -2.477 15.919 1.00 95.94 106 ALA A CA 1
ATOM 840 C C . ALA A 1 106 ? -12.822 -3.008 17.122 1.00 95.94 106 ALA A C 1
ATOM 842 O O . ALA A 1 106 ? -13.177 -2.215 17.992 1.00 95.94 106 ALA A O 1
ATOM 843 N N . ILE A 1 107 ? -13.084 -4.321 17.202 1.00 95.31 107 ILE A N 1
ATOM 844 C CA . ILE A 1 107 ? -13.765 -4.956 18.344 1.00 95.31 107 ILE A CA 1
ATOM 845 C C . ILE A 1 107 ? -12.919 -4.824 19.605 1.00 95.31 107 ILE A C 1
ATOM 847 O O . ILE A 1 107 ? -13.418 -4.325 20.609 1.00 95.31 107 ILE A O 1
ATOM 851 N N . ARG A 1 108 ? -11.641 -5.213 19.530 1.00 95.31 108 ARG A N 1
ATOM 852 C CA . ARG A 1 108 ? -10.671 -5.123 20.627 1.00 95.31 108 ARG A CA 1
ATOM 853 C C . ARG A 1 108 ? -10.660 -3.711 21.214 1.00 95.31 108 ARG A C 1
ATOM 855 O O . ARG A 1 108 ? -10.850 -3.524 22.410 1.00 95.31 108 ARG A O 1
ATOM 862 N N . GLN A 1 109 ? -10.573 -2.709 20.337 1.00 96.25 109 GLN A N 1
ATOM 863 C CA . GLN A 1 109 ? -10.628 -1.299 20.714 1.00 96.25 109 GLN A CA 1
ATOM 864 C C . GLN A 1 109 ? -11.973 -0.889 21.341 1.00 96.25 109 GLN A C 1
ATOM 866 O O . GLN A 1 109 ? -12.014 -0.108 22.291 1.00 96.25 109 GLN A O 1
ATOM 871 N N . ALA A 1 110 ? -13.093 -1.375 20.801 1.00 95.62 110 ALA A N 1
ATOM 872 C CA . ALA A 1 110 ? -14.417 -1.056 21.324 1.00 95.62 110 ALA A CA 1
ATOM 873 C C . ALA A 1 110 ? -14.632 -1.647 22.726 1.00 95.62 110 ALA A C 1
ATOM 875 O O . ALA A 1 110 ? -15.190 -0.956 23.573 1.00 95.62 110 ALA A O 1
ATOM 876 N N . ILE A 1 111 ? -14.153 -2.869 22.987 1.00 94.81 111 ILE A N 1
ATOM 877 C CA . ILE A 1 111 ? -14.219 -3.522 24.305 1.00 94.81 111 ILE A CA 1
ATOM 878 C C . ILE A 1 111 ? -13.395 -2.737 25.333 1.00 94.81 111 ILE A C 1
ATOM 880 O O . ILE A 1 111 ? -13.925 -2.368 26.379 1.00 94.81 111 ILE A O 1
ATOM 884 N N . SER A 1 112 ? -12.142 -2.393 25.019 1.00 95.62 112 SER A N 1
ATOM 885 C CA . SER A 1 112 ? -11.285 -1.610 25.923 1.00 95.62 112 SER A CA 1
ATOM 886 C C . SER A 1 112 ? -11.889 -0.245 26.261 1.00 95.62 112 SER A C 1
ATOM 888 O O . SER A 1 112 ? -11.956 0.143 27.427 1.00 95.62 112 SER A O 1
ATOM 890 N N . LYS A 1 113 ? -12.402 0.476 25.255 1.00 95.00 113 LYS A N 1
ATOM 891 C CA . LYS A 1 113 ? -13.098 1.753 25.481 1.00 95.00 113 LYS A CA 1
ATOM 892 C C . LYS A 1 113 ? -14.378 1.583 26.288 1.00 95.00 113 LYS A C 1
ATOM 894 O O . LYS A 1 113 ? -14.705 2.461 27.083 1.00 95.00 113 LYS A O 1
ATOM 899 N N . ALA A 1 114 ? -15.113 0.496 26.069 1.00 93.44 114 ALA A N 1
ATOM 900 C CA . ALA A 1 114 ? -16.376 0.243 26.749 1.00 93.44 114 ALA A CA 1
ATOM 901 C C . ALA A 1 114 ? -16.145 0.085 28.249 1.00 93.44 114 ALA A C 1
ATOM 903 O O . ALA A 1 114 ? -16.872 0.683 29.033 1.00 93.44 114 ALA A O 1
ATOM 904 N N . LEU A 1 115 ? -15.089 -0.636 28.631 1.00 92.81 115 LEU A N 1
ATOM 905 C CA . LEU A 1 115 ? -14.736 -0.812 30.032 1.00 92.81 115 LEU A CA 1
ATOM 906 C C . LEU A 1 115 ? -14.286 0.507 30.671 1.00 92.81 115 LEU A C 1
ATOM 908 O O . LEU A 1 115 ? -14.871 0.932 31.659 1.00 92.81 115 LEU A O 1
ATOM 912 N N . VAL A 1 116 ? -13.330 1.220 30.064 1.00 93.81 116 VAL A N 1
ATOM 913 C CA . VAL A 1 116 ? -12.840 2.504 30.607 1.00 93.81 116 VAL A CA 1
ATOM 914 C C . VAL A 1 116 ? -13.980 3.512 30.787 1.00 93.81 116 VAL A C 1
ATOM 916 O O . VAL A 1 116 ? -14.048 4.213 31.793 1.00 93.81 116 VAL A O 1
ATOM 919 N N . THR A 1 117 ? -14.904 3.584 29.826 1.00 92.44 117 THR A N 1
ATOM 920 C CA . THR A 1 117 ? -16.051 4.503 29.908 1.00 92.44 117 THR A CA 1
ATOM 921 C C . THR A 1 117 ? -17.146 4.037 30.866 1.00 92.44 117 THR A C 1
ATOM 923 O O . THR A 1 117 ? -17.884 4.878 31.374 1.00 92.44 117 THR A O 1
ATOM 926 N N . TYR A 1 118 ? -17.252 2.734 31.130 1.00 92.25 118 TYR A N 1
ATOM 927 C CA . TYR A 1 118 ? -18.129 2.186 32.162 1.00 92.25 118 TYR A CA 1
ATOM 928 C C . TYR A 1 118 ? -17.614 2.537 33.562 1.00 92.25 118 TYR A C 1
ATOM 930 O O . TYR A 1 118 ? -18.356 3.129 34.341 1.00 92.25 118 TYR A O 1
ATOM 938 N N . TYR A 1 119 ? -16.329 2.291 33.837 1.00 91.38 119 TYR A N 1
ATOM 939 C CA . TYR A 1 119 ? -15.699 2.631 35.120 1.00 91.38 119 TYR A CA 1
ATOM 940 C C . TYR A 1 119 ? -15.748 4.134 35.404 1.00 91.38 119 TYR A C 1
ATOM 942 O O . TYR A 1 119 ? -16.158 4.534 36.487 1.00 91.38 119 TYR A O 1
ATOM 950 N N . GLN A 1 120 ? -15.471 4.961 34.390 1.00 91.75 120 GLN A N 1
ATOM 951 C CA . GLN A 1 120 ? -15.624 6.418 34.459 1.00 91.75 120 GLN A CA 1
ATOM 952 C C . GLN A 1 120 ? -17.009 6.876 34.940 1.00 91.75 120 GLN A C 1
ATOM 954 O O . GLN A 1 120 ? -17.124 7.942 35.541 1.00 91.75 120 GLN A O 1
ATOM 959 N N . LYS A 1 121 ? -18.072 6.151 34.569 1.00 89.38 121 LYS A N 1
ATOM 960 C CA . LYS A 1 121 ? -19.455 6.569 34.824 1.00 89.38 121 LYS A CA 1
ATOM 961 C C . LYS A 1 121 ? -20.061 5.954 36.079 1.00 89.38 121 LYS A C 1
ATOM 963 O O . LYS A 1 121 ? -20.942 6.584 36.653 1.00 89.38 121 LYS A O 1
ATOM 968 N N . PHE A 1 122 ? -19.669 4.732 36.442 1.00 89.00 122 PHE A N 1
ATOM 969 C CA . PHE A 1 122 ? -20.414 3.922 37.412 1.00 89.00 122 PHE A CA 1
ATOM 970 C C . PHE A 1 122 ? -19.589 3.373 38.579 1.00 89.00 122 PHE A C 1
ATOM 972 O O . PHE A 1 122 ? -20.200 2.858 39.509 1.00 89.00 122 PHE A O 1
ATOM 979 N N . VAL A 1 123 ? -18.253 3.437 38.538 1.00 88.06 123 VAL A N 1
ATOM 980 C CA . VAL A 1 123 ? -17.398 2.874 39.598 1.00 88.06 123 VAL A CA 1
ATOM 981 C C . VAL A 1 123 ? -16.601 3.997 40.261 1.00 88.06 123 VAL A C 1
ATOM 983 O O . VAL A 1 123 ? -17.111 4.642 41.171 1.00 88.06 123 VAL A O 1
ATOM 986 N N . ASP A 1 124 ? -15.390 4.279 39.783 1.00 91.75 124 ASP A N 1
ATOM 987 C CA . ASP A 1 124 ? -14.497 5.284 40.347 1.00 91.75 124 ASP A CA 1
ATOM 988 C C . ASP A 1 124 ? -13.411 5.716 39.340 1.00 91.75 124 ASP A C 1
ATOM 990 O O . ASP A 1 124 ? -13.077 5.013 38.377 1.00 91.75 124 ASP A O 1
ATOM 994 N N . GLU A 1 125 ? -12.854 6.909 39.560 1.00 93.00 125 GLU A N 1
ATOM 995 C CA . GLU A 1 125 ? -11.850 7.506 38.672 1.00 93.00 125 GLU A CA 1
ATOM 996 C C . GLU A 1 125 ? -10.455 6.871 38.844 1.00 93.00 125 GLU A C 1
ATOM 998 O O . GLU A 1 125 ? -9.672 6.860 37.889 1.00 93.00 125 GLU A O 1
ATOM 1003 N N . ALA A 1 126 ? -10.149 6.308 40.021 1.00 94.38 126 ALA A N 1
ATOM 1004 C CA . ALA A 1 126 ? -8.855 5.689 40.316 1.00 94.38 126 ALA A CA 1
ATOM 1005 C C . ALA A 1 126 ? -8.690 4.364 39.554 1.00 94.38 126 ALA A C 1
ATOM 1007 O O . ALA A 1 126 ? -7.768 4.244 38.745 1.00 94.38 126 ALA A O 1
ATOM 1008 N N . SER A 1 127 ? -9.653 3.443 39.671 1.00 92.00 127 SER A N 1
ATOM 1009 C CA . SER A 1 127 ? -9.695 2.190 38.904 1.00 92.00 127 SER A CA 1
ATOM 1010 C C . SER A 1 127 ? -9.687 2.448 37.400 1.00 92.00 127 SER A C 1
ATOM 1012 O O . SER A 1 127 ? -9.021 1.748 36.633 1.00 92.00 127 SER A O 1
ATOM 1014 N N . LYS A 1 128 ? -10.398 3.487 36.941 1.00 93.38 128 LYS A N 1
ATOM 1015 C CA . LYS A 1 128 ? -10.359 3.903 35.534 1.00 93.38 128 LYS A CA 1
ATOM 1016 C C . LYS A 1 128 ? -8.941 4.303 35.116 1.00 93.38 128 LYS A C 1
ATOM 1018 O O . LYS A 1 128 ? -8.518 3.916 34.024 1.00 93.38 128 LYS A O 1
ATOM 1023 N N . LYS A 1 129 ? -8.225 5.086 35.929 1.00 95.12 129 LYS A N 1
ATOM 1024 C CA . LYS A 1 129 ? -6.847 5.505 35.638 1.00 95.12 129 LYS A CA 1
ATOM 1025 C C . LYS A 1 129 ? -5.911 4.298 35.574 1.00 95.12 129 LYS A C 1
ATOM 1027 O O . LYS A 1 129 ? -5.217 4.159 34.575 1.00 95.12 129 LYS A O 1
ATOM 1032 N N . GLU A 1 130 ? -5.996 3.378 36.530 1.00 94.19 130 GLU A N 1
ATOM 1033 C CA . GLU A 1 130 ? -5.217 2.132 36.529 1.00 94.19 130 GLU A CA 1
ATOM 1034 C C . GLU A 1 130 ? -5.461 1.286 35.271 1.00 94.19 130 GLU A C 1
ATOM 1036 O O . GLU A 1 130 ? -4.523 0.919 34.566 1.00 94.19 130 GLU A O 1
ATOM 1041 N N . ILE A 1 131 ? -6.731 1.020 34.932 1.00 93.88 131 ILE A N 1
ATOM 1042 C CA . ILE A 1 131 ? -7.115 0.281 33.715 1.00 93.88 131 ILE A CA 1
ATOM 1043 C C . ILE A 1 131 ? -6.563 0.979 32.472 1.00 93.88 131 ILE A C 1
ATOM 1045 O O . ILE A 1 131 ? -6.052 0.335 31.553 1.00 93.88 131 ILE A O 1
ATOM 1049 N N . LYS A 1 132 ? -6.703 2.305 32.414 1.00 95.00 132 LYS A N 1
ATOM 1050 C CA . LYS A 1 132 ? -6.261 3.105 31.277 1.00 95.00 132 LYS A CA 1
ATOM 1051 C C . LYS A 1 132 ? -4.743 3.047 31.127 1.00 95.00 132 LYS A C 1
ATOM 1053 O O . LYS A 1 132 ? -4.283 2.858 30.005 1.00 95.00 132 LYS A O 1
ATOM 1058 N N . ASP A 1 133 ? -3.996 3.183 32.215 1.00 95.25 133 ASP A N 1
ATOM 1059 C CA . ASP A 1 133 ? -2.535 3.186 32.200 1.00 95.25 133 ASP A CA 1
ATOM 1060 C C . ASP A 1 133 ? -1.995 1.804 31.795 1.00 95.25 133 ASP A C 1
ATOM 1062 O O . ASP A 1 133 ? -1.168 1.733 30.886 1.00 95.25 133 ASP A O 1
ATOM 1066 N N . LEU A 1 134 ? -2.571 0.708 32.313 1.00 95.06 134 LEU A N 1
ATOM 1067 C CA . LEU A 1 134 ? -2.254 -0.663 31.878 1.00 95.06 134 LEU A CA 1
ATOM 1068 C C . LEU A 1 134 ? -2.501 -0.874 30.375 1.00 95.06 134 LEU A C 1
ATOM 1070 O O . LEU A 1 134 ? -1.657 -1.418 29.660 1.00 95.06 134 LEU A O 1
ATOM 1074 N N . LEU A 1 135 ? -3.650 -0.415 29.864 1.00 94.75 135 LEU A N 1
ATOM 1075 C CA . LEU A 1 135 ? -3.981 -0.526 28.439 1.00 94.75 135 LEU A CA 1
ATOM 1076 C C . LEU A 1 135 ? -3.033 0.295 27.558 1.00 94.75 135 LEU A C 1
ATOM 1078 O O . LEU A 1 135 ? -2.656 -0.165 26.482 1.00 94.75 135 LEU A O 1
ATOM 1082 N N . VAL A 1 136 ? -2.671 1.511 27.982 1.00 94.38 136 VAL A N 1
ATOM 1083 C CA . VAL A 1 136 ? -1.766 2.394 27.227 1.00 94.38 136 VAL A CA 1
ATOM 1084 C C . VAL A 1 136 ? -0.338 1.860 27.232 1.00 94.38 136 VAL A C 1
ATOM 1086 O O . VAL A 1 136 ? 0.310 1.928 26.188 1.00 94.38 136 VAL A O 1
ATOM 1089 N N . GLN A 1 137 ? 0.130 1.327 28.363 1.00 95.69 137 GLN A N 1
ATOM 1090 C CA . GLN A 1 137 ? 1.459 0.732 28.494 1.00 95.69 137 GLN A CA 1
ATOM 1091 C C . GLN A 1 137 ? 1.614 -0.503 27.600 1.00 95.69 137 GLN A C 1
ATOM 1093 O O . GLN A 1 137 ? 2.672 -0.691 27.006 1.00 95.69 137 GLN A O 1
ATOM 1098 N N . TYR A 1 138 ? 0.559 -1.312 27.463 1.00 95.19 138 TYR A N 1
ATOM 1099 C CA . TYR A 1 138 ? 0.562 -2.475 26.579 1.00 95.19 138 TYR A CA 1
ATOM 1100 C C . TYR A 1 138 ? 0.407 -2.097 25.096 1.00 95.19 138 TYR A C 1
ATOM 1102 O O . TYR A 1 138 ? 1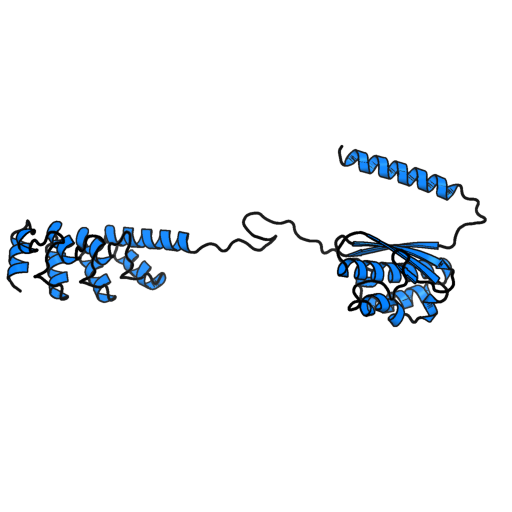.267 -2.405 24.274 1.00 95.19 138 TYR A O 1
ATOM 1110 N N . ASP A 1 139 ? -0.701 -1.441 24.728 1.00 93.81 139 ASP A N 1
ATOM 1111 C CA . ASP A 1 139 ? -0.987 -1.072 23.339 1.00 93.81 139 ASP A CA 1
ATOM 1112 C C . ASP A 1 139 ? -1.927 0.141 23.255 1.00 93.81 139 ASP A C 1
ATOM 1114 O O . ASP A 1 139 ? -3.151 0.057 23.416 1.00 93.81 139 ASP A O 1
ATOM 1118 N N . ARG A 1 140 ? -1.359 1.290 22.875 1.00 94.69 140 ARG A N 1
ATOM 1119 C CA . ARG A 1 140 ? -2.095 2.551 22.695 1.00 94.69 140 ARG A CA 1
ATOM 1120 C C . ARG A 1 140 ? -3.268 2.439 21.710 1.00 94.69 140 ARG A C 1
ATOM 1122 O O . ARG A 1 140 ? -4.244 3.187 21.841 1.00 94.69 140 ARG A O 1
ATOM 1129 N N . THR A 1 141 ? -3.222 1.521 20.740 1.00 93.44 141 THR A N 1
ATOM 1130 C CA . THR A 1 141 ? -4.288 1.364 19.734 1.00 93.44 141 THR A CA 1
ATOM 1131 C C . THR A 1 141 ? -5.598 0.810 20.318 1.00 93.44 141 THR A C 1
ATOM 1133 O O . THR A 1 141 ? -6.660 0.932 19.701 1.00 93.44 141 THR A O 1
ATOM 1136 N N . LEU A 1 142 ? -5.564 0.266 21.543 1.00 93.19 142 LEU A N 1
ATOM 1137 C CA . LEU A 1 142 ? -6.749 -0.158 22.302 1.00 93.19 142 LEU A CA 1
ATOM 1138 C C . LEU A 1 142 ? -7.653 1.012 22.696 1.00 93.19 142 LEU A C 1
ATOM 1140 O O . LEU A 1 142 ? -8.870 0.857 22.797 1.00 93.19 142 LEU A O 1
ATOM 1144 N N . LEU A 1 143 ? -7.085 2.206 22.863 1.00 92.62 143 LEU A N 1
ATOM 1145 C CA . LEU A 1 143 ? -7.834 3.407 23.239 1.00 92.62 143 LEU A CA 1
ATOM 1146 C C . LEU A 1 143 ? -7.810 4.481 22.150 1.00 92.62 143 LEU A C 1
ATOM 1148 O O . LEU A 1 143 ? -8.784 5.216 21.992 1.00 92.62 143 LEU A O 1
ATOM 1152 N N . VAL A 1 144 ? -6.760 4.546 21.333 1.00 93.44 144 VAL A N 1
ATOM 1153 C CA . VAL A 1 144 ? -6.621 5.532 20.251 1.00 93.44 144 VAL A CA 1
ATOM 1154 C C . VAL A 1 144 ? -6.773 4.844 18.899 1.00 93.44 144 VAL A C 1
ATOM 1156 O O . VAL A 1 144 ? -6.235 3.770 18.679 1.00 93.44 144 VAL A O 1
ATOM 1159 N N . ALA A 1 145 ? -7.572 5.408 17.991 1.00 91.25 145 ALA A N 1
ATOM 1160 C CA . ALA A 1 145 ? -7.770 4.803 16.673 1.00 91.25 145 ALA A CA 1
ATOM 1161 C C . ALA A 1 145 ? -6.595 5.127 15.754 1.00 91.25 145 ALA A C 1
ATOM 1163 O O . ALA A 1 145 ? -6.177 6.281 15.676 1.00 91.25 145 ALA A O 1
ATOM 1164 N N . ASP A 1 146 ? -6.116 4.127 15.017 1.00 91.44 146 ASP A N 1
ATOM 1165 C CA . ASP A 1 146 ? -5.091 4.358 14.005 1.00 91.44 146 ASP A CA 1
ATOM 1166 C C . ASP A 1 146 ? -5.649 5.210 12.857 1.00 91.44 146 ASP A C 1
ATOM 1168 O O . ASP A 1 146 ? -6.640 4.814 12.229 1.00 91.44 146 ASP A O 1
ATOM 1172 N N . PRO A 1 147 ? -5.007 6.344 12.520 1.00 92.31 147 PRO A N 1
ATOM 1173 C CA . PRO A 1 147 ? -5.507 7.252 11.490 1.00 92.31 147 PRO A CA 1
ATOM 1174 C C . PRO A 1 147 ? -5.278 6.733 10.062 1.00 92.31 147 PRO A C 1
ATOM 1176 O O . PRO A 1 147 ? -5.861 7.255 9.113 1.00 92.31 147 PRO A O 1
ATOM 1179 N N . ARG A 1 148 ? -4.435 5.705 9.889 1.00 92.50 148 ARG A N 1
ATOM 1180 C CA . ARG A 1 148 ? -3.982 5.210 8.581 1.00 92.50 148 ARG A CA 1
ATOM 1181 C C . ARG A 1 148 ? -5.157 4.700 7.726 1.00 92.50 148 ARG A C 1
ATOM 1183 O O . ARG A 1 148 ? -5.869 3.769 8.114 1.00 92.50 148 ARG A O 1
ATOM 1190 N N . ARG A 1 149 ? -5.311 5.269 6.524 1.00 92.25 149 ARG A N 1
ATOM 1191 C CA . ARG A 1 149 ? -6.231 4.828 5.457 1.00 92.25 149 ARG A CA 1
ATOM 1192 C C . ARG A 1 149 ? -5.459 4.564 4.166 1.00 92.25 149 ARG A C 1
ATOM 1194 O O . ARG A 1 149 ? -4.316 4.987 4.036 1.00 92.25 149 ARG A O 1
ATOM 1201 N N . CYS A 1 150 ? -6.080 3.840 3.237 1.00 90.38 150 CYS A N 1
ATOM 1202 C CA . CYS A 1 150 ? -5.499 3.600 1.920 1.00 90.38 150 CYS A CA 1
ATOM 1203 C C . CYS A 1 150 ? -5.365 4.922 1.157 1.00 90.38 150 CYS A C 1
ATOM 1205 O O . CYS A 1 150 ? -6.328 5.685 1.077 1.00 90.38 150 CYS A O 1
ATOM 1207 N N . GLU A 1 151 ? -4.176 5.169 0.612 1.00 91.94 151 GLU A N 1
ATOM 1208 C CA . GLU A 1 151 ? -3.941 6.270 -0.320 1.00 91.94 151 GLU A CA 1
ATOM 1209 C C . GLU A 1 151 ? -4.707 6.007 -1.632 1.00 91.94 151 GLU A C 1
ATOM 1211 O O . GLU A 1 151 ? -4.829 4.846 -2.044 1.00 91.94 151 GLU A O 1
ATOM 1216 N N . PRO A 1 152 ? -5.241 7.049 -2.295 1.00 92.88 152 PRO A N 1
ATOM 1217 C CA . PRO A 1 152 ? -5.895 6.888 -3.589 1.00 92.88 152 PRO A CA 1
ATOM 1218 C C . PRO A 1 152 ? -4.891 6.424 -4.654 1.00 92.88 152 PRO A C 1
ATOM 1220 O O . PRO A 1 152 ? -3.717 6.800 -4.628 1.00 92.88 152 PRO A O 1
ATOM 1223 N N . LYS A 1 153 ? -5.357 5.615 -5.612 1.00 93.19 153 LYS A N 1
ATOM 1224 C CA . LYS A 1 153 ? -4.540 5.185 -6.755 1.00 93.19 153 LYS A CA 1
ATOM 1225 C C . LYS A 1 153 ? -4.173 6.403 -7.607 1.00 93.19 153 LYS A C 1
ATOM 1227 O O . LYS A 1 153 ? -5.049 7.200 -7.938 1.00 93.19 153 LYS A O 1
ATOM 1232 N N . LYS A 1 154 ? -2.895 6.525 -7.971 1.00 91.94 154 LYS A N 1
ATOM 1233 C CA . LYS A 1 154 ? -2.420 7.553 -8.905 1.00 91.94 154 LYS A CA 1
ATOM 1234 C C . LYS A 1 154 ? -2.365 6.979 -10.319 1.00 91.94 154 LYS A C 1
ATOM 1236 O O . LYS A 1 154 ? -2.188 5.774 -10.496 1.00 91.94 154 LYS A O 1
ATOM 1241 N N . PHE A 1 155 ? -2.539 7.835 -11.323 1.00 85.56 155 PHE A N 1
ATOM 1242 C CA . PHE A 1 155 ? -2.348 7.441 -12.719 1.00 85.56 155 PHE A CA 1
ATOM 1243 C C . PHE A 1 155 ? -0.872 7.098 -12.991 1.00 85.56 155 PHE A C 1
ATOM 1245 O O . PHE A 1 155 ? 0.020 7.552 -12.272 1.00 85.56 155 PHE A O 1
ATOM 1252 N N . GLY A 1 156 ? -0.610 6.300 -14.030 1.00 84.12 156 GLY A N 1
ATOM 1253 C CA . GLY A 1 156 ? 0.756 5.937 -14.424 1.00 84.12 156 GLY A CA 1
ATOM 1254 C C . GLY A 1 156 ? 1.387 4.829 -13.576 1.00 84.12 156 GLY A C 1
ATOM 1255 O O . GLY A 1 156 ? 2.610 4.695 -13.541 1.00 84.12 156 GLY A O 1
ATOM 1256 N N . GLY A 1 157 ? 0.572 4.024 -12.893 1.00 89.62 157 GLY A N 1
ATOM 1257 C CA . GLY A 1 157 ? 1.048 2.845 -12.185 1.00 89.62 157 GLY A CA 1
ATOM 1258 C C . GLY A 1 157 ? -0.052 2.004 -11.546 1.00 89.62 157 GLY A C 1
ATOM 1259 O O . GLY A 1 157 ? -1.228 2.389 -11.530 1.00 89.62 157 GLY A O 1
ATOM 1260 N N . PRO A 1 158 ? 0.312 0.833 -10.997 1.00 90.62 158 PRO A N 1
ATOM 1261 C CA . PRO A 1 158 ? -0.653 -0.067 -10.380 1.00 90.62 158 PRO A CA 1
ATOM 1262 C C . PRO A 1 158 ? -1.159 0.424 -9.012 1.00 90.62 158 PRO A C 1
ATOM 1264 O O . PRO A 1 158 ? -2.206 -0.039 -8.566 1.00 90.62 158 PRO A O 1
ATOM 1267 N N . GLY A 1 159 ? -0.480 1.372 -8.351 1.00 91.75 159 GLY A N 1
ATOM 1268 C CA . GLY A 1 159 ? -0.806 1.789 -6.981 1.00 91.75 159 GLY A CA 1
ATOM 1269 C C . GLY A 1 159 ? -0.713 3.293 -6.721 1.00 91.75 159 GLY A C 1
ATOM 1270 O O . GLY A 1 159 ? -0.580 4.105 -7.628 1.00 91.75 159 GLY A O 1
ATOM 1271 N N . ALA A 1 160 ? -0.791 3.680 -5.445 1.00 91.62 160 ALA A N 1
ATOM 1272 C CA . ALA A 1 160 ? -0.674 5.084 -5.031 1.00 91.62 160 ALA A CA 1
ATOM 1273 C C . ALA A 1 160 ? 0.743 5.659 -5.220 1.00 91.62 160 ALA A C 1
ATOM 1275 O O . ALA A 1 160 ? 0.914 6.869 -5.370 1.00 91.62 160 ALA A O 1
ATOM 1276 N N . ARG A 1 161 ? 1.761 4.791 -5.194 1.00 89.00 161 ARG A N 1
ATOM 1277 C CA . ARG A 1 161 ? 3.182 5.167 -5.298 1.00 89.00 161 ARG A CA 1
ATOM 1278 C C . ARG A 1 161 ? 3.935 4.398 -6.376 1.00 89.00 161 ARG A C 1
ATOM 1280 O O . ARG A 1 161 ? 4.811 4.967 -7.016 1.00 89.00 161 ARG A O 1
ATOM 1287 N N . ALA A 1 162 ? 3.592 3.126 -6.580 1.00 89.44 162 ALA A N 1
ATOM 1288 C CA . ALA A 1 162 ? 4.180 2.316 -7.637 1.00 89.44 162 ALA A CA 1
ATOM 1289 C C . ALA A 1 162 ? 3.840 2.919 -9.002 1.00 89.44 162 ALA A C 1
ATOM 1291 O O . ALA A 1 162 ? 2.664 3.157 -9.283 1.00 89.44 162 ALA A O 1
ATOM 1292 N N . ARG A 1 163 ? 4.862 3.138 -9.831 1.00 85.38 163 ARG A N 1
ATOM 1293 C CA . ARG A 1 163 ? 4.717 3.513 -11.241 1.00 85.38 163 ARG A CA 1
ATOM 1294 C C . ARG A 1 163 ? 4.934 2.291 -12.122 1.00 85.38 163 ARG A C 1
ATOM 1296 O O . ARG A 1 163 ? 5.610 1.354 -11.702 1.00 85.38 163 ARG A O 1
ATOM 1303 N N . TYR A 1 164 ? 4.354 2.291 -13.320 1.00 81.31 164 TYR A N 1
ATOM 1304 C CA . TYR A 1 164 ? 4.772 1.326 -14.335 1.00 81.31 164 TYR A CA 1
ATOM 1305 C C . TYR A 1 164 ? 6.269 1.508 -14.583 1.00 81.31 164 TYR A C 1
ATOM 1307 O O . TYR A 1 164 ? 6.761 2.641 -14.589 1.00 81.31 164 TYR A O 1
ATOM 1315 N N . GLN A 1 165 ? 6.995 0.397 -14.712 1.00 74.00 165 GLN A N 1
ATOM 1316 C CA . GLN A 1 165 ? 8.409 0.462 -15.051 1.00 74.00 165 GLN A CA 1
ATOM 1317 C C . GLN A 1 165 ? 8.535 1.230 -16.364 1.00 74.00 165 GLN A C 1
ATOM 1319 O O . GLN A 1 165 ? 7.848 0.922 -17.338 1.00 74.00 165 GLN A O 1
ATOM 1324 N N . LYS A 1 166 ? 9.375 2.268 -16.370 1.00 59.66 166 LYS A N 1
ATOM 1325 C CA . LYS A 1 166 ? 9.776 2.895 -17.624 1.00 59.66 166 LYS A CA 1
ATOM 1326 C C . LYS A 1 166 ? 10.537 1.821 -18.390 1.00 59.66 166 LYS A C 1
ATOM 1328 O O . LYS A 1 166 ? 11.565 1.358 -17.899 1.00 59.66 166 LYS A O 1
ATOM 1333 N N . SER A 1 167 ? 10.031 1.393 -19.543 1.00 52.75 167 SER A N 1
ATOM 1334 C CA . SER A 1 167 ? 10.860 0.613 -20.446 1.00 52.75 167 SER A CA 1
ATOM 1335 C C . SER A 1 167 ? 12.009 1.526 -20.860 1.00 52.75 167 SER A C 1
ATOM 1337 O O . SER A 1 167 ? 11.806 2.574 -21.473 1.00 52.75 167 SER A O 1
ATOM 1339 N N . TYR A 1 168 ? 13.229 1.137 -20.498 1.00 50.16 168 TYR A N 1
ATOM 1340 C CA . TYR A 1 168 ? 14.452 1.771 -20.983 1.00 50.16 168 TYR A CA 1
ATOM 1341 C C . TYR A 1 168 ? 14.516 1.797 -22.522 1.00 50.16 168 TYR A C 1
ATOM 1343 O O . TYR A 1 168 ? 15.335 2.519 -23.066 1.00 50.16 168 TYR A O 1
ATOM 1351 N N . SER A 1 169 ? 13.619 1.097 -23.232 1.00 47.78 169 SER A N 1
ATOM 1352 C CA . SER A 1 169 ? 13.556 1.068 -24.694 1.00 47.78 169 SER A CA 1
ATOM 1353 C C . SER A 1 169 ? 13.394 2.437 -25.348 1.00 47.78 169 SER A C 1
ATOM 1355 O O . SER A 1 169 ? 13.906 2.608 -26.439 1.00 47.78 169 SER A O 1
ATOM 1357 N N . PHE A 1 170 ? 12.729 3.418 -24.728 1.00 44.75 170 PHE A N 1
ATOM 1358 C CA . PHE A 1 170 ? 12.613 4.738 -25.362 1.00 44.75 170 PHE A CA 1
ATOM 1359 C C . PHE A 1 170 ? 13.910 5.547 -25.229 1.00 44.75 170 PHE A C 1
ATOM 1361 O O . PHE A 1 170 ? 14.299 6.228 -26.164 1.00 44.75 170 PHE A O 1
ATOM 1368 N N . ALA A 1 171 ? 14.609 5.440 -24.095 1.00 43.94 171 ALA A N 1
ATOM 1369 C CA . ALA A 1 171 ? 15.899 6.104 -23.895 1.00 43.94 171 ALA A CA 1
ATOM 1370 C C . ALA A 1 171 ? 17.033 5.404 -24.662 1.00 43.94 171 ALA A C 1
ATOM 1372 O O . ALA A 1 171 ? 17.894 6.079 -25.202 1.00 43.94 171 ALA A O 1
ATOM 1373 N N . VAL A 1 172 ? 16.999 4.070 -24.757 1.00 50.88 172 VAL A N 1
ATOM 1374 C CA . VAL A 1 172 ? 17.919 3.285 -25.593 1.00 50.88 172 VAL A CA 1
ATOM 1375 C C . VAL A 1 172 ? 17.641 3.534 -27.071 1.00 50.88 172 VAL A C 1
ATOM 1377 O O . VAL A 1 172 ? 18.585 3.779 -27.797 1.00 50.88 172 VAL A O 1
ATOM 1380 N N . ALA A 1 173 ? 16.379 3.590 -27.514 1.00 52.91 173 ALA A N 1
ATOM 1381 C CA . ALA A 1 173 ? 16.067 3.949 -28.899 1.00 52.91 173 ALA A CA 1
ATOM 1382 C C . ALA A 1 173 ? 16.522 5.376 -29.232 1.00 52.91 173 ALA A C 1
ATOM 1384 O O . ALA A 1 173 ? 17.081 5.583 -30.299 1.00 52.91 173 ALA A O 1
ATOM 1385 N N . MET A 1 174 ? 16.339 6.338 -28.316 1.00 52.47 174 MET A N 1
ATOM 1386 C CA . MET A 1 174 ? 16.846 7.704 -28.495 1.00 52.47 174 MET A CA 1
ATOM 1387 C C . MET A 1 174 ? 18.385 7.742 -28.505 1.00 52.47 174 MET A C 1
ATOM 1389 O O . MET A 1 174 ? 18.961 8.343 -29.404 1.00 52.47 174 MET A O 1
ATOM 1393 N N . GLY A 1 175 ? 19.057 7.039 -27.588 1.00 60.50 175 GLY A N 1
ATOM 1394 C CA . GLY A 1 175 ? 20.523 6.961 -27.532 1.00 60.50 175 GLY A CA 1
ATOM 1395 C C . GLY A 1 175 ? 21.152 6.208 -28.711 1.00 60.50 175 GLY A C 1
ATOM 1396 O O . GLY A 1 175 ? 22.186 6.622 -29.224 1.00 60.50 175 GLY A O 1
ATOM 1397 N N . GLU A 1 176 ? 20.507 5.148 -29.204 1.00 64.56 176 GLU A N 1
ATOM 1398 C CA . GLU A 1 176 ? 20.876 4.465 -30.448 1.00 64.56 176 GLU A CA 1
ATOM 1399 C C . GLU A 1 176 ? 20.690 5.408 -31.643 1.00 64.56 176 GLU A C 1
ATOM 1401 O O . GLU A 1 176 ? 21.590 5.507 -32.473 1.00 64.56 176 GLU A O 1
ATOM 1406 N N . THR A 1 177 ? 19.584 6.164 -31.715 1.00 67.50 177 THR A N 1
ATOM 1407 C CA . THR A 1 177 ? 19.384 7.158 -32.785 1.00 67.50 177 THR A CA 1
ATOM 1408 C C . THR A 1 177 ? 20.375 8.318 -32.732 1.00 67.50 177 THR A C 1
ATOM 1410 O O . THR A 1 177 ? 20.843 8.744 -33.785 1.00 67.50 177 THR A O 1
ATOM 1413 N N . GLU A 1 178 ? 20.733 8.804 -31.541 1.00 75.38 178 GLU A N 1
ATOM 1414 C CA . GLU A 1 178 ? 21.743 9.853 -31.348 1.00 75.38 178 GLU A CA 1
ATOM 1415 C C . GLU A 1 178 ? 23.131 9.359 -31.773 1.00 75.38 178 GLU A C 1
ATOM 1417 O O . GLU A 1 178 ? 23.828 10.043 -32.521 1.00 75.38 178 GLU A O 1
ATOM 1422 N N . PHE A 1 179 ? 23.499 8.133 -31.391 1.00 82.06 179 PHE A N 1
ATOM 1423 C CA . PHE A 1 179 ? 24.745 7.496 -31.816 1.00 82.06 179 PHE A CA 1
ATOM 1424 C C . PHE A 1 179 ? 24.828 7.323 -33.335 1.00 82.06 179 PHE A C 1
ATOM 1426 O O . PHE A 1 179 ? 25.846 7.643 -33.945 1.00 82.06 179 PHE A O 1
ATOM 1433 N N . ILE A 1 180 ? 23.750 6.863 -33.972 1.00 80.88 180 ILE A N 1
ATOM 1434 C CA . ILE A 1 180 ? 23.696 6.722 -35.431 1.00 80.88 180 ILE A CA 1
ATOM 1435 C C . ILE A 1 180 ? 23.853 8.075 -36.111 1.00 80.88 180 ILE A C 1
ATOM 1437 O O . ILE A 1 180 ? 24.581 8.176 -37.092 1.00 80.88 180 ILE A O 1
ATOM 1441 N N . TRP A 1 181 ? 23.184 9.112 -35.607 1.00 82.25 181 TRP A N 1
ATOM 1442 C CA . TRP A 1 181 ? 23.300 10.456 -36.163 1.00 82.25 181 TRP A CA 1
ATOM 1443 C C . TRP A 1 181 ? 24.735 10.986 -36.061 1.00 82.25 181 TRP A C 1
ATOM 1445 O O . TRP A 1 181 ? 25.254 11.514 -37.040 1.00 82.25 181 TRP A O 1
ATOM 1455 N N . ALA A 1 182 ? 25.409 10.749 -34.931 1.00 85.94 182 ALA A N 1
ATOM 1456 C CA . ALA A 1 182 ? 26.823 11.081 -34.760 1.00 85.94 182 ALA A CA 1
ATOM 1457 C C . ALA A 1 182 ? 27.723 10.341 -35.768 1.00 85.94 182 ALA A C 1
ATOM 1459 O O . ALA A 1 182 ? 28.573 10.963 -36.403 1.00 85.94 182 ALA A O 1
ATOM 1460 N N . VAL A 1 183 ? 27.500 9.037 -35.987 1.00 86.25 183 VAL A N 1
ATOM 1461 C CA . VAL A 1 183 ? 28.243 8.255 -36.995 1.00 86.25 183 VAL A CA 1
ATOM 1462 C C . VAL A 1 183 ? 27.992 8.780 -38.411 1.00 86.25 183 VAL A C 1
ATOM 1464 O O . VAL A 1 183 ? 28.928 8.857 -39.200 1.00 86.25 183 VAL A O 1
ATOM 1467 N N . LYS A 1 184 ? 26.755 9.173 -38.737 1.00 84.38 184 LYS A N 1
ATOM 1468 C CA . LYS A 1 184 ? 26.405 9.740 -40.050 1.00 84.38 184 LYS A CA 1
ATOM 1469 C C . LYS A 1 184 ? 27.033 11.109 -40.307 1.00 84.38 184 LYS A C 1
ATOM 1471 O O . LYS A 1 184 ? 27.384 11.401 -41.445 1.00 84.38 184 LYS A O 1
ATOM 1476 N N . ASN A 1 185 ? 27.167 11.938 -39.275 1.00 85.69 185 ASN A N 1
ATOM 1477 C CA . ASN A 1 185 ? 27.776 13.264 -39.400 1.00 85.69 185 ASN A CA 1
ATOM 1478 C C . ASN A 1 185 ? 29.307 13.232 -39.324 1.00 85.69 185 ASN A C 1
ATOM 1480 O O . ASN A 1 185 ? 29.942 14.206 -39.715 1.00 85.69 185 ASN A O 1
ATOM 1484 N N . GLY A 1 186 ? 29.894 12.134 -38.836 1.00 86.19 186 GLY A N 1
ATOM 1485 C CA . GLY A 1 186 ? 31.339 12.022 -38.632 1.00 86.19 186 GLY A CA 1
ATOM 1486 C C . GLY A 1 186 ? 31.818 12.585 -37.290 1.00 86.19 186 GLY A C 1
ATOM 1487 O O . GLY A 1 186 ? 33.013 12.820 -37.116 1.00 86.19 186 GLY A O 1
ATOM 1488 N N . ASP A 1 187 ? 30.911 12.786 -36.328 1.00 88.31 187 ASP A N 1
ATOM 1489 C CA . ASP A 1 187 ? 31.201 13.404 -35.030 1.00 88.31 187 ASP A CA 1
ATOM 1490 C C . ASP A 1 187 ? 31.932 12.424 -34.096 1.00 88.31 187 ASP A C 1
ATOM 1492 O O . ASP A 1 187 ? 31.338 11.750 -33.249 1.00 88.31 187 ASP A O 1
ATOM 1496 N N . LEU A 1 188 ? 33.255 12.343 -34.242 1.00 88.62 188 LEU A N 1
ATOM 1497 C CA . LEU A 1 188 ? 34.105 11.381 -33.536 1.00 88.62 188 LEU A CA 1
ATOM 1498 C C . LEU A 1 188 ? 34.026 11.486 -32.002 1.00 88.62 188 LEU A C 1
ATOM 1500 O O . LEU A 1 188 ? 34.051 10.460 -31.320 1.00 88.62 188 LEU A O 1
ATOM 1504 N N . ASP A 1 189 ? 33.886 12.691 -31.450 1.00 87.56 189 ASP A N 1
ATOM 1505 C CA . ASP A 1 189 ? 33.781 12.889 -29.999 1.00 87.56 189 ASP A CA 1
ATOM 1506 C C . ASP A 1 189 ? 32.454 12.360 -29.438 1.00 87.56 189 ASP A C 1
ATOM 1508 O O . ASP A 1 189 ? 32.441 11.681 -28.410 1.00 87.56 189 ASP A O 1
ATOM 1512 N N . ALA A 1 190 ? 31.346 12.573 -30.155 1.00 85.06 190 ALA A N 1
ATOM 1513 C CA . ALA A 1 190 ? 30.043 12.029 -29.782 1.00 85.06 190 ALA A CA 1
ATOM 1514 C C . ALA A 1 190 ? 30.016 10.494 -29.904 1.00 85.06 190 ALA A C 1
ATOM 1516 O O . ALA A 1 190 ? 29.451 9.811 -29.049 1.00 85.06 190 ALA A O 1
ATOM 1517 N N . VAL A 1 191 ? 30.686 9.933 -30.919 1.00 84.62 191 VAL A N 1
ATOM 1518 C CA . VAL A 1 191 ? 30.852 8.478 -31.082 1.00 84.62 191 VAL A CA 1
ATOM 1519 C C . VAL A 1 191 ? 31.664 7.875 -29.929 1.00 84.62 191 VAL A C 1
ATOM 1521 O O . VAL A 1 191 ? 31.265 6.848 -29.377 1.00 84.62 191 VAL A O 1
ATOM 1524 N N . LYS A 1 192 ? 32.772 8.512 -29.524 1.00 87.75 192 LYS A N 1
ATOM 1525 C CA . LYS A 1 192 ? 33.575 8.094 -28.360 1.00 87.75 192 LYS A CA 1
ATOM 1526 C C . LYS A 1 192 ? 32.752 8.096 -27.083 1.00 87.75 192 LYS A C 1
ATOM 1528 O O . LYS A 1 192 ? 32.700 7.081 -26.390 1.00 87.75 192 LYS A O 1
ATOM 1533 N N . GLN A 1 193 ? 32.072 9.208 -26.815 1.00 85.62 193 GLN A N 1
ATOM 1534 C CA . GLN A 1 193 ? 31.231 9.364 -25.636 1.00 85.62 193 GLN A CA 1
ATOM 1535 C C . GLN A 1 193 ? 30.146 8.282 -25.583 1.00 85.62 193 GLN A C 1
ATOM 1537 O O . GLN A 1 193 ? 29.953 7.623 -24.564 1.00 85.62 193 GLN A O 1
ATOM 1542 N N . ALA A 1 194 ? 29.479 8.029 -26.706 1.00 82.12 194 ALA A N 1
ATOM 1543 C CA . ALA A 1 194 ? 28.409 7.047 -26.784 1.00 82.12 194 ALA A CA 1
ATOM 1544 C C . ALA A 1 194 ? 28.895 5.595 -26.590 1.00 82.12 194 ALA A C 1
ATOM 1546 O O . ALA A 1 194 ? 28.180 4.778 -26.009 1.00 82.12 194 ALA A O 1
ATOM 1547 N N . ILE A 1 195 ? 30.109 5.251 -27.026 1.00 82.31 195 ILE A N 1
ATOM 1548 C CA . ILE A 1 195 ? 30.671 3.907 -26.813 1.00 82.31 195 ILE A CA 1
ATOM 1549 C C . ILE A 1 195 ? 31.198 3.748 -25.379 1.00 82.31 195 ILE A C 1
ATOM 1551 O O . ILE A 1 195 ? 30.990 2.701 -24.768 1.00 82.31 195 ILE A O 1
ATOM 1555 N N . GLU A 1 196 ? 31.856 4.768 -24.826 1.00 82.06 196 GLU A N 1
ATOM 1556 C CA . GLU A 1 196 ? 32.535 4.684 -23.525 1.00 82.06 196 GLU A CA 1
ATOM 1557 C C . GLU A 1 196 ? 31.596 4.919 -22.333 1.00 82.06 196 GLU A C 1
ATOM 1559 O O . GLU A 1 196 ? 31.695 4.203 -21.337 1.00 82.06 196 GLU A O 1
ATOM 1564 N N . GLU A 1 197 ? 30.655 5.863 -22.430 1.00 76.50 197 GLU A N 1
ATOM 1565 C CA . GLU A 1 197 ? 29.724 6.195 -21.339 1.00 76.50 197 GLU A CA 1
ATOM 1566 C C . GLU A 1 197 ? 28.437 5.367 -21.395 1.00 76.50 197 GLU A C 1
ATOM 1568 O O . GLU A 1 197 ? 27.965 4.880 -20.366 1.00 76.50 197 GLU A O 1
ATOM 1573 N N . ASN A 1 198 ? 27.872 5.179 -22.594 1.00 69.50 198 ASN A N 1
ATOM 1574 C CA . ASN A 1 198 ? 26.596 4.473 -22.761 1.00 69.50 198 ASN A CA 1
ATOM 1575 C C . ASN A 1 198 ? 26.768 2.968 -23.026 1.00 69.50 198 ASN A C 1
ATOM 1577 O O . ASN A 1 198 ? 25.773 2.241 -23.042 1.00 69.50 198 ASN A O 1
ATOM 1581 N N . GLY A 1 199 ? 28.004 2.486 -23.219 1.00 71.94 199 GLY A N 1
ATOM 1582 C CA . GLY A 1 199 ? 28.298 1.067 -23.443 1.00 71.94 199 GLY A CA 1
ATOM 1583 C C . GLY A 1 199 ? 27.615 0.495 -24.688 1.00 71.94 199 GLY A C 1
ATOM 1584 O O . GLY A 1 199 ? 27.222 -0.675 -24.692 1.00 71.94 199 GLY A O 1
ATOM 1585 N N . LEU A 1 200 ? 27.406 1.323 -25.719 1.00 75.12 200 LEU A N 1
ATOM 1586 C CA . LEU A 1 200 ? 26.706 0.910 -26.931 1.00 75.12 200 LEU A CA 1
ATOM 1587 C C . LEU A 1 200 ? 27.470 -0.187 -27.674 1.00 75.12 200 LEU A C 1
ATOM 1589 O O . LEU A 1 200 ? 28.698 -0.180 -27.779 1.00 75.12 200 LEU A O 1
ATOM 1593 N N . ASN A 1 201 ? 26.715 -1.132 -28.230 1.00 76.12 201 ASN A N 1
ATOM 1594 C CA . ASN A 1 201 ? 27.288 -2.208 -29.019 1.00 76.12 201 ASN A CA 1
ATOM 1595 C C . ASN A 1 201 ? 27.773 -1.663 -30.370 1.00 76.12 201 ASN A C 1
ATOM 1597 O O . ASN A 1 201 ? 26.969 -1.263 -31.210 1.00 76.12 201 ASN A O 1
ATOM 1601 N N . VAL A 1 202 ? 29.085 -1.721 -30.598 1.00 76.75 202 VAL A N 1
ATOM 1602 C CA . VAL A 1 202 ? 29.750 -1.297 -31.844 1.00 76.75 202 VAL A CA 1
ATOM 1603 C C . VAL A 1 202 ? 29.250 -2.084 -33.067 1.00 76.75 202 VAL A C 1
ATOM 1605 O O . VAL A 1 202 ? 29.282 -1.588 -34.188 1.00 76.75 202 VAL A O 1
ATOM 1608 N N . ASN A 1 203 ? 28.735 -3.299 -32.853 1.00 76.12 203 ASN A N 1
ATOM 1609 C CA . ASN A 1 203 ? 28.132 -4.151 -33.880 1.00 76.12 203 ASN A CA 1
ATOM 1610 C C . ASN A 1 203 ? 26.590 -4.089 -33.882 1.00 76.12 203 ASN A C 1
ATOM 1612 O O . ASN A 1 203 ? 25.941 -4.913 -34.528 1.00 76.12 203 ASN A O 1
ATOM 1616 N N . GLY A 1 204 ? 25.987 -3.150 -33.145 1.00 73.69 204 GLY A N 1
ATOM 1617 C CA . GLY A 1 204 ? 24.539 -2.971 -33.076 1.00 73.69 204 GLY A CA 1
ATOM 1618 C C . GLY A 1 204 ? 23.957 -2.606 -34.439 1.00 73.69 204 GLY A C 1
ATOM 1619 O O . GLY A 1 204 ? 24.284 -1.566 -35.002 1.00 73.69 204 GLY A O 1
ATOM 1620 N N . ALA A 1 205 ? 23.102 -3.465 -34.990 1.00 68.00 205 ALA A N 1
ATOM 1621 C CA . ALA A 1 205 ? 22.519 -3.247 -36.305 1.00 68.00 205 ALA A CA 1
ATOM 1622 C C . ALA A 1 205 ? 21.283 -2.340 -36.210 1.00 68.00 205 ALA A C 1
ATOM 1624 O O . ALA A 1 205 ? 20.260 -2.736 -35.649 1.00 68.00 205 ALA A O 1
ATOM 1625 N N . TYR A 1 206 ? 21.336 -1.152 -36.814 1.00 70.06 206 TYR A N 1
ATOM 1626 C CA . TYR A 1 206 ? 20.176 -0.271 -36.925 1.00 70.06 206 TYR A CA 1
ATOM 1627 C C . TYR A 1 206 ? 19.568 -0.358 -38.308 1.00 70.06 206 TYR A C 1
ATOM 1629 O O . TYR A 1 206 ? 20.243 -0.173 -39.318 1.00 70.06 206 TYR A O 1
ATOM 1637 N N . GLN A 1 207 ? 18.280 -0.701 -38.361 1.00 69.31 207 GLN A N 1
ATOM 1638 C CA . GLN A 1 207 ? 17.615 -1.061 -39.615 1.00 69.31 207 GLN A CA 1
ATOM 1639 C C . GLN A 1 207 ? 18.389 -2.135 -40.406 1.00 69.31 207 GLN A C 1
ATOM 1641 O O . GLN A 1 207 ? 18.100 -2.346 -41.577 1.00 69.31 207 GLN A O 1
ATOM 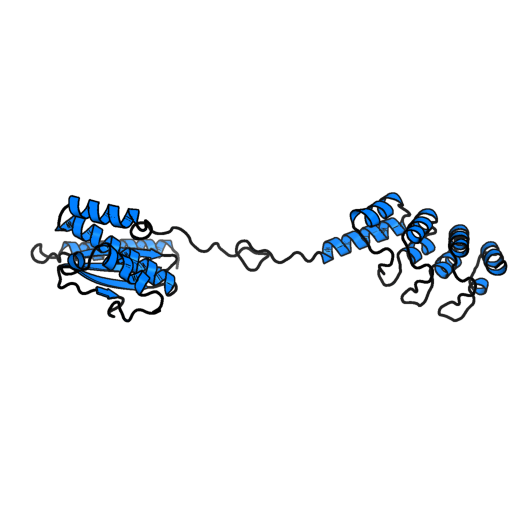1646 N N . GLY A 1 208 ? 19.258 -2.888 -39.717 1.00 70.94 208 GLY A N 1
ATOM 1647 C CA . GLY A 1 208 ? 20.129 -3.940 -40.230 1.00 70.94 208 GLY A CA 1
ATOM 1648 C C . GLY A 1 208 ? 21.487 -3.500 -40.779 1.00 70.94 208 GLY A C 1
ATOM 1649 O O . GLY A 1 208 ? 22.315 -4.371 -41.019 1.00 70.94 208 GLY A O 1
ATOM 1650 N N . ARG A 1 209 ? 21.765 -2.193 -40.844 1.00 75.88 209 ARG A N 1
ATOM 1651 C CA . ARG A 1 209 ? 23.099 -1.657 -41.143 1.00 75.88 209 ARG A CA 1
ATOM 1652 C C . ARG A 1 209 ? 23.938 -1.601 -39.875 1.00 75.88 209 ARG A C 1
ATOM 1654 O O . ARG A 1 209 ? 23.454 -1.142 -38.838 1.00 75.88 209 ARG A O 1
ATOM 1661 N N . SER A 1 210 ? 25.193 -2.043 -39.946 1.00 83.25 210 SER A N 1
ATOM 1662 C CA . SER A 1 210 ? 26.132 -1.837 -38.835 1.00 83.25 210 SER A CA 1
ATOM 1663 C C . SER A 1 210 ? 26.648 -0.387 -38.821 1.00 83.25 210 SER A C 1
ATOM 1665 O O . SER A 1 210 ? 26.656 0.266 -39.868 1.00 83.25 210 SER A O 1
ATOM 1667 N N . PRO A 1 211 ? 27.126 0.135 -37.679 1.00 85.12 211 PRO A N 1
ATOM 1668 C CA . PRO A 1 211 ? 27.699 1.480 -37.603 1.00 85.12 211 PRO A CA 1
ATOM 1669 C C . PRO A 1 211 ? 28.886 1.653 -38.558 1.00 85.12 211 PRO A C 1
ATOM 1671 O O . PRO A 1 211 ? 29.061 2.717 -39.140 1.00 85.12 211 PRO A O 1
ATOM 1674 N N . LEU A 1 212 ? 29.646 0.576 -38.792 1.00 87.00 212 LEU A N 1
ATOM 1675 C CA . LEU A 1 212 ? 30.743 0.556 -39.756 1.00 87.00 212 LEU A CA 1
ATOM 1676 C C . LEU A 1 212 ? 30.257 0.720 -41.205 1.00 87.00 212 LEU A C 1
ATOM 1678 O O . LEU A 1 212 ? 30.912 1.415 -41.974 1.00 87.00 212 LEU A O 1
ATOM 1682 N N . HIS A 1 213 ? 29.100 0.143 -41.567 1.00 86.19 213 HIS A N 1
ATOM 1683 C CA . HIS A 1 213 ? 28.487 0.402 -42.876 1.00 86.19 213 HIS A CA 1
ATOM 1684 C C . HIS A 1 213 ? 28.151 1.876 -43.029 1.00 86.19 213 HIS A C 1
ATOM 1686 O O . HIS A 1 213 ? 28.468 2.452 -44.054 1.00 86.19 213 HIS A O 1
ATOM 1692 N N . LEU A 1 214 ? 27.541 2.490 -42.011 1.00 86.94 214 LEU A N 1
ATOM 1693 C CA . LEU A 1 214 ? 27.178 3.904 -42.067 1.00 86.94 214 LEU A CA 1
ATOM 1694 C C . LEU A 1 214 ? 28.425 4.791 -42.181 1.00 86.94 214 LEU A C 1
ATOM 1696 O O . LEU A 1 214 ? 28.462 5.667 -43.031 1.00 86.94 214 LEU A O 1
ATOM 1700 N N . ALA A 1 215 ? 29.473 4.539 -41.397 1.00 87.94 215 ALA A N 1
ATOM 1701 C CA . ALA A 1 215 ? 30.719 5.298 -41.516 1.00 87.94 215 ALA A CA 1
ATOM 1702 C C . ALA A 1 215 ? 31.354 5.175 -42.917 1.00 87.94 215 ALA A C 1
ATOM 1704 O O . ALA A 1 215 ? 31.880 6.159 -43.429 1.00 87.94 215 ALA A O 1
ATOM 1705 N N . ALA A 1 216 ? 31.278 3.989 -43.534 1.00 88.00 216 ALA A N 1
ATOM 1706 C CA . ALA A 1 216 ? 31.775 3.729 -44.885 1.00 88.00 216 ALA A CA 1
ATOM 1707 C C . ALA A 1 216 ? 30.916 4.385 -45.985 1.00 88.00 216 ALA A C 1
ATOM 1709 O O . ALA A 1 216 ? 31.478 4.914 -46.934 1.00 88.00 216 ALA A O 1
ATOM 1710 N N . ASP A 1 217 ? 29.588 4.389 -45.828 1.00 87.12 217 ASP A N 1
ATOM 1711 C CA . ASP A 1 217 ? 28.600 5.022 -46.726 1.00 87.12 217 ASP A CA 1
ATOM 1712 C C . ASP A 1 217 ? 28.813 6.548 -46.787 1.00 87.12 217 ASP A C 1
ATOM 1714 O O . ASP A 1 217 ? 28.821 7.163 -47.847 1.00 87.12 217 ASP A O 1
ATOM 1718 N N . TYR A 1 218 ? 29.058 7.173 -45.629 1.00 87.12 218 TYR A N 1
ATOM 1719 C CA . TYR A 1 218 ? 29.241 8.626 -45.519 1.00 87.12 218 TYR A CA 1
ATOM 1720 C C . TYR A 1 218 ? 30.706 9.097 -45.642 1.00 87.12 218 TYR A C 1
ATOM 1722 O O . TYR A 1 218 ? 30.949 10.302 -45.608 1.00 87.12 218 TYR A O 1
ATOM 1730 N N . GLY A 1 219 ? 31.681 8.189 -45.781 1.00 86.75 219 GLY A N 1
ATOM 1731 C CA . GLY A 1 219 ? 33.089 8.545 -46.021 1.00 86.75 219 GLY A CA 1
ATOM 1732 C C . GLY A 1 219 ? 33.893 8.988 -44.787 1.00 86.75 219 GLY A C 1
ATOM 1733 O O . GLY A 1 219 ? 34.941 9.626 -44.911 1.00 86.75 219 GLY A O 1
ATOM 1734 N N . HIS A 1 220 ? 33.439 8.665 -43.572 1.00 90.50 220 HIS A N 1
ATOM 1735 C CA . HIS A 1 220 ? 34.050 9.155 -42.327 1.00 90.50 220 HIS A CA 1
ATOM 1736 C C . HIS A 1 220 ? 35.206 8.274 -41.847 1.00 90.50 220 HIS A C 1
ATOM 1738 O O . HIS A 1 220 ? 35.050 7.452 -40.941 1.00 90.50 220 HIS A O 1
ATOM 1744 N N . VAL A 1 221 ? 36.396 8.482 -42.418 1.00 88.62 221 VAL A N 1
ATOM 1745 C CA . VAL A 1 221 ? 37.611 7.684 -42.147 1.00 88.62 221 VAL A CA 1
ATOM 1746 C C . VAL A 1 221 ? 37.965 7.616 -40.654 1.00 88.62 221 VAL A C 1
ATOM 1748 O O . VAL A 1 221 ? 38.224 6.538 -40.128 1.00 88.62 221 VAL A O 1
ATOM 1751 N N . GLN A 1 222 ? 37.922 8.742 -39.934 1.00 89.00 222 GLN A N 1
ATOM 1752 C CA . GLN A 1 222 ? 38.321 8.784 -38.518 1.00 89.00 222 GLN A CA 1
ATOM 1753 C C . GLN A 1 222 ? 37.362 7.995 -37.610 1.00 89.00 222 GLN A C 1
ATOM 1755 O O . GLN A 1 222 ? 37.788 7.297 -36.688 1.00 89.00 222 GLN A O 1
ATOM 1760 N N . VAL A 1 223 ? 36.054 8.085 -37.878 1.00 88.56 223 VAL A N 1
ATOM 1761 C CA . VAL A 1 223 ? 35.033 7.302 -37.165 1.00 88.56 223 VAL A CA 1
ATOM 1762 C C . VAL A 1 223 ? 35.192 5.820 -37.497 1.00 88.56 223 VAL A C 1
ATOM 1764 O O . VAL A 1 223 ? 35.127 4.979 -36.602 1.00 88.56 223 VAL A O 1
ATOM 1767 N N . LEU A 1 224 ? 35.465 5.500 -38.762 1.00 89.06 224 LEU A N 1
ATOM 1768 C CA . LEU A 1 224 ? 35.690 4.142 -39.246 1.00 89.06 224 LEU A CA 1
ATOM 1769 C C . LEU A 1 224 ? 36.898 3.479 -38.559 1.00 89.06 224 LEU A C 1
ATOM 1771 O O . LEU A 1 224 ? 36.766 2.377 -38.025 1.00 89.06 224 LEU A O 1
ATOM 1775 N N . GLU A 1 225 ? 38.040 4.164 -38.474 1.00 89.69 225 GLU A N 1
ATOM 1776 C CA . GLU A 1 225 ? 39.225 3.681 -37.751 1.00 89.69 225 GLU A CA 1
ATOM 1777 C C . GLU A 1 225 ? 38.944 3.438 -36.264 1.00 89.69 225 GLU A C 1
ATOM 1779 O O . GLU A 1 225 ? 39.344 2.407 -35.707 1.00 89.69 225 GLU A O 1
ATOM 1784 N N . TYR A 1 226 ? 38.221 4.359 -35.619 1.00 89.31 226 TYR A N 1
ATOM 1785 C CA . TYR A 1 226 ? 37.863 4.224 -34.211 1.00 89.31 226 TYR A CA 1
ATOM 1786 C C . TYR A 1 226 ? 36.932 3.027 -33.970 1.00 89.31 226 TYR A C 1
ATOM 1788 O O . TYR A 1 226 ? 37.190 2.227 -33.066 1.00 89.31 226 TYR A O 1
ATOM 1796 N N . LEU A 1 227 ? 35.901 2.838 -34.800 1.00 87.19 227 LEU A N 1
ATOM 1797 C CA . LEU A 1 227 ? 34.991 1.692 -34.703 1.00 87.19 227 LEU A CA 1
ATOM 1798 C C . LEU A 1 227 ? 35.742 0.360 -34.869 1.00 87.19 227 LEU A C 1
ATOM 1800 O O . LEU A 1 227 ? 35.526 -0.566 -34.085 1.00 87.19 227 LEU A O 1
ATOM 1804 N N . ILE A 1 228 ? 36.676 0.273 -35.824 1.00 86.94 228 ILE A N 1
ATOM 1805 C CA . ILE A 1 228 ? 37.518 -0.920 -36.017 1.00 86.94 228 ILE A CA 1
ATOM 1806 C C . ILE A 1 228 ? 38.404 -1.164 -34.789 1.00 86.94 228 ILE A C 1
ATOM 1808 O O . ILE A 1 228 ? 38.498 -2.298 -34.319 1.00 86.94 228 ILE A O 1
ATOM 1812 N N . SER A 1 229 ? 38.994 -0.114 -34.207 1.00 88.00 229 SER A N 1
ATOM 1813 C CA . SER A 1 229 ? 39.813 -0.237 -32.990 1.00 88.00 229 SER A CA 1
ATOM 1814 C C . SER A 1 229 ? 39.040 -0.793 -31.785 1.00 88.00 229 SER A C 1
ATOM 1816 O O . SER A 1 229 ? 39.619 -1.467 -30.934 1.00 88.00 229 SER A O 1
ATOM 1818 N N . LYS A 1 230 ? 37.722 -0.554 -31.728 1.00 86.94 230 LYS A N 1
ATOM 1819 C CA . 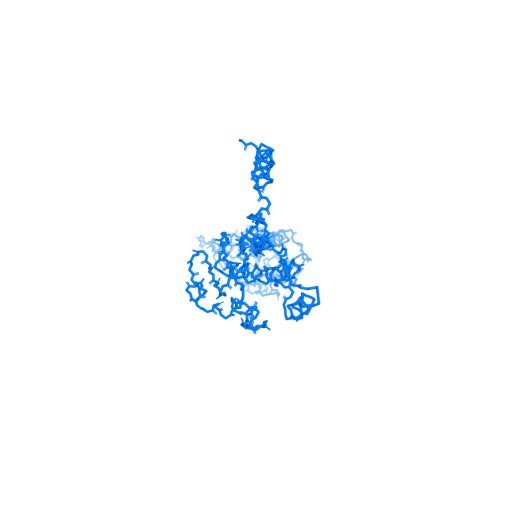LYS A 1 230 ? 36.817 -1.062 -30.686 1.00 86.94 230 LYS A CA 1
ATOM 1820 C C . LYS A 1 230 ? 36.211 -2.436 -31.019 1.00 86.94 230 LYS A C 1
ATOM 1822 O O . LYS A 1 230 ? 35.363 -2.914 -30.271 1.00 86.94 230 LYS A O 1
ATOM 1827 N N . GLY A 1 231 ? 36.651 -3.089 -32.099 1.00 83.38 231 GLY A N 1
ATOM 1828 C CA . GLY A 1 231 ? 36.231 -4.445 -32.471 1.00 83.38 231 GLY A CA 1
ATOM 1829 C C . GLY A 1 231 ? 34.993 -4.517 -33.369 1.00 83.38 231 GLY A C 1
ATOM 1830 O O . GLY A 1 231 ? 34.248 -5.500 -33.307 1.00 83.38 231 GLY A O 1
ATOM 1831 N N . ALA A 1 232 ? 34.742 -3.494 -34.194 1.00 84.19 232 ALA A N 1
ATOM 1832 C CA . ALA A 1 232 ? 33.721 -3.577 -35.238 1.00 84.19 232 ALA A CA 1
ATOM 1833 C C . ALA A 1 232 ? 34.036 -4.702 -36.240 1.00 84.19 232 ALA A C 1
ATOM 1835 O O . ALA A 1 232 ? 35.174 -4.859 -36.685 1.00 84.19 232 ALA A O 1
ATOM 1836 N N . ASN A 1 233 ? 33.015 -5.468 -36.627 1.00 82.75 233 ASN A N 1
ATOM 1837 C CA . ASN A 1 233 ? 33.158 -6.513 -37.633 1.00 82.75 233 ASN A CA 1
ATOM 1838 C C . ASN A 1 233 ? 33.261 -5.898 -39.042 1.00 82.75 233 ASN A C 1
ATOM 1840 O O . ASN A 1 233 ? 32.272 -5.398 -39.583 1.00 82.75 233 ASN A O 1
ATOM 1844 N N . VAL A 1 234 ? 34.458 -5.975 -39.628 1.00 81.88 234 VAL A N 1
ATOM 1845 C CA . VAL A 1 234 ? 34.794 -5.454 -40.966 1.00 81.88 234 VAL A CA 1
ATOM 1846 C C . VAL A 1 234 ? 34.022 -6.170 -42.080 1.00 81.88 234 VAL A C 1
ATOM 1848 O O . VAL A 1 234 ? 33.693 -5.568 -43.095 1.00 81.88 234 VAL A O 1
ATOM 1851 N N . GLU A 1 235 ? 33.656 -7.432 -41.856 1.00 80.38 235 GLU A N 1
ATOM 1852 C CA . GLU A 1 235 ? 32.941 -8.289 -42.809 1.00 80.38 235 GLU A CA 1
ATOM 1853 C C . GLU A 1 235 ? 31.451 -8.438 -42.451 1.00 80.38 235 GLU A C 1
ATOM 1855 O O . GLU A 1 235 ? 30.787 -9.384 -42.882 1.00 80.38 235 GLU A O 1
ATOM 1860 N N . ALA A 1 236 ? 30.911 -7.533 -41.626 1.00 80.50 236 ALA A N 1
ATOM 1861 C CA . ALA A 1 236 ? 29.489 -7.533 -41.295 1.00 80.50 236 ALA A CA 1
ATOM 1862 C C . ALA A 1 236 ? 28.640 -7.462 -42.574 1.00 80.50 236 ALA A C 1
ATOM 1864 O O . ALA A 1 236 ? 28.988 -6.751 -43.505 1.00 80.50 236 ALA A O 1
ATOM 1865 N N . GLN A 1 237 ? 27.509 -8.162 -42.610 1.00 80.81 237 GLN A N 1
ATOM 1866 C CA . GLN A 1 237 ? 26.565 -8.071 -43.724 1.00 80.81 237 GLN A CA 1
ATOM 1867 C C . GLN A 1 237 ? 25.340 -7.258 -43.299 1.00 80.81 237 GLN A C 1
ATOM 1869 O O . GLN A 1 237 ? 24.775 -7.509 -42.233 1.00 80.81 237 GLN A O 1
ATOM 1874 N N . ASP A 1 238 ? 24.936 -6.291 -44.124 1.00 79.69 238 ASP A N 1
ATOM 1875 C CA . ASP A 1 238 ? 23.636 -5.614 -44.002 1.00 79.69 238 ASP A CA 1
ATOM 1876 C C . ASP A 1 238 ? 22.487 -6.575 -44.391 1.00 79.69 238 ASP A C 1
ATOM 1878 O O . ASP A 1 238 ? 22.719 -7.661 -44.926 1.00 79.69 238 ASP A O 1
ATOM 1882 N N . LYS A 1 239 ? 21.218 -6.188 -44.198 1.00 77.12 239 LYS A N 1
ATOM 1883 C CA . LYS A 1 239 ? 20.029 -6.977 -44.602 1.00 77.12 239 LYS A CA 1
ATOM 1884 C C . LYS A 1 239 ? 20.029 -7.375 -46.069 1.00 77.12 239 LYS A C 1
ATOM 1886 O O . LYS A 1 239 ? 19.383 -8.350 -46.440 1.00 77.12 239 LYS A O 1
ATOM 1891 N N . HIS A 1 240 ? 20.706 -6.587 -46.893 1.00 76.94 240 HIS A N 1
ATOM 1892 C CA . HIS A 1 240 ? 20.831 -6.820 -48.322 1.00 76.94 240 HIS A CA 1
ATOM 1893 C C . HIS A 1 240 ? 22.023 -7.717 -48.673 1.00 76.94 240 HIS A C 1
ATOM 1895 O O . HIS A 1 240 ? 22.246 -7.959 -49.847 1.00 76.94 240 HIS A O 1
ATOM 1901 N N . GLY A 1 241 ? 22.795 -8.205 -47.694 1.00 78.88 241 GLY A N 1
ATOM 1902 C CA . GLY A 1 241 ? 24.015 -8.984 -47.927 1.00 78.88 241 GLY A CA 1
ATOM 1903 C C . GLY A 1 241 ? 25.217 -8.139 -48.362 1.00 78.88 241 GLY A C 1
ATOM 1904 O O . GLY A 1 241 ? 26.238 -8.688 -48.765 1.00 78.88 241 GLY A O 1
ATOM 1905 N N . MET A 1 242 ? 25.104 -6.809 -48.301 1.00 80.81 242 MET A N 1
ATOM 1906 C CA . MET A 1 242 ? 26.195 -5.887 -48.621 1.00 80.81 242 MET A CA 1
ATOM 1907 C C . MET A 1 242 ? 27.207 -5.844 -47.479 1.00 80.81 242 MET A C 1
ATOM 1909 O O . MET A 1 242 ? 26.811 -5.936 -46.320 1.00 80.81 242 MET A O 1
ATOM 1913 N N . LYS A 1 243 ? 28.492 -5.692 -47.816 1.00 86.25 243 LYS A N 1
ATOM 1914 C CA . LYS A 1 243 ? 29.586 -5.494 -46.854 1.00 86.25 243 LYS 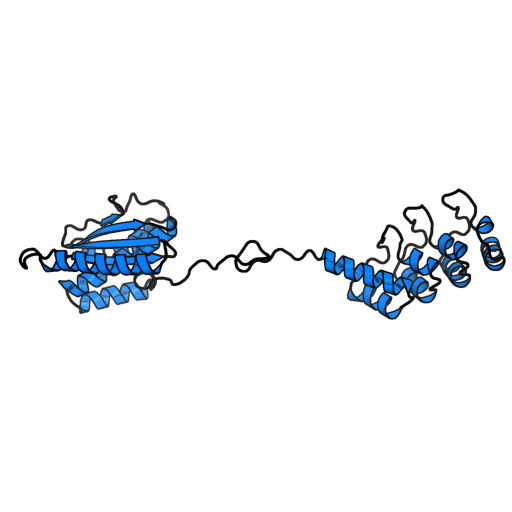A CA 1
ATOM 1915 C C . LYS A 1 243 ? 29.965 -4.005 -46.752 1.00 86.25 243 LYS A C 1
ATOM 1917 O O . LYS A 1 243 ? 29.742 -3.277 -47.721 1.00 86.25 243 LYS A O 1
ATOM 1922 N N . PRO A 1 244 ? 30.629 -3.548 -45.669 1.00 84.81 244 PRO A N 1
ATOM 1923 C CA . PRO A 1 244 ? 31.040 -2.152 -45.505 1.00 84.81 244 PRO A CA 1
ATOM 1924 C C . PRO A 1 244 ? 31.968 -1.669 -46.621 1.00 84.81 244 PRO A C 1
ATOM 1926 O O . PRO A 1 244 ? 31.840 -0.537 -47.073 1.00 84.81 244 PRO A O 1
ATOM 1929 N N . LEU A 1 245 ? 32.860 -2.542 -47.111 1.00 86.50 245 LEU A N 1
ATOM 1930 C CA . LEU A 1 245 ? 33.755 -2.219 -48.225 1.00 86.50 245 LEU A CA 1
ATOM 1931 C C . LEU A 1 245 ? 32.978 -1.889 -49.505 1.00 86.50 245 LEU A C 1
ATOM 1933 O O . LEU A 1 245 ? 33.323 -0.932 -50.185 1.00 86.50 245 LEU A O 1
ATOM 1937 N N . LEU A 1 246 ? 31.907 -2.632 -49.802 1.00 85.50 246 LEU A N 1
ATOM 1938 C CA . LEU A 1 246 ? 31.073 -2.367 -50.974 1.00 85.50 246 LEU A CA 1
ATOM 1939 C C . LEU A 1 246 ? 30.384 -1.000 -50.878 1.00 85.50 246 LEU A C 1
ATOM 1941 O O . LEU A 1 246 ? 30.311 -0.302 -51.880 1.00 85.50 246 LEU A O 1
ATOM 1945 N N . ALA A 1 247 ? 29.922 -0.604 -49.687 1.00 86.00 247 ALA A N 1
ATOM 1946 C CA . ALA A 1 247 ? 29.323 0.716 -49.482 1.00 86.00 247 ALA A CA 1
ATOM 1947 C C . ALA A 1 247 ? 30.330 1.846 -49.771 1.00 86.00 247 ALA A C 1
ATOM 1949 O O . ALA A 1 247 ? 30.022 2.757 -50.529 1.00 86.00 247 ALA A O 1
ATOM 1950 N N . ALA A 1 248 ? 31.566 1.736 -49.267 1.00 86.38 248 ALA A N 1
ATOM 1951 C CA . ALA A 1 248 ? 32.616 2.716 -49.566 1.00 86.38 248 ALA A CA 1
ATOM 1952 C C . ALA A 1 248 ? 32.999 2.756 -51.059 1.00 86.38 248 ALA A C 1
ATOM 1954 O O . ALA A 1 248 ? 33.330 3.820 -51.574 1.00 86.38 248 ALA A O 1
ATOM 1955 N N . VAL A 1 249 ? 32.969 1.606 -51.747 1.00 86.62 249 VAL A N 1
ATOM 1956 C CA . VAL A 1 249 ? 33.265 1.503 -53.187 1.00 86.62 249 VAL A CA 1
ATOM 1957 C C . VAL A 1 249 ? 32.161 2.133 -54.039 1.00 86.62 249 VAL A C 1
ATOM 1959 O O . VAL A 1 249 ? 32.479 2.823 -55.002 1.00 86.62 249 VAL A O 1
ATOM 1962 N N . LEU A 1 250 ? 30.892 1.906 -53.687 1.00 84.56 250 LEU A N 1
ATOM 1963 C CA . LEU A 1 250 ? 29.736 2.475 -54.388 1.00 84.56 250 LEU A CA 1
ATOM 1964 C C . LEU A 1 250 ? 29.704 4.002 -54.295 1.00 84.56 250 LEU A C 1
ATOM 1966 O O . LEU A 1 250 ? 29.398 4.665 -55.277 1.00 84.56 250 LEU A O 1
ATOM 1970 N N . GLU A 1 251 ? 30.049 4.544 -53.130 1.00 85.75 251 GLU A N 1
ATOM 1971 C CA . GLU A 1 251 ? 30.022 5.987 -52.877 1.00 85.75 251 GLU A CA 1
ATOM 1972 C C . GLU A 1 251 ? 31.338 6.701 -53.259 1.00 85.75 251 GLU A C 1
ATOM 1974 O O . GLU A 1 251 ? 31.439 7.918 -53.124 1.00 85.75 251 GLU A O 1
ATOM 1979 N N . GLY A 1 252 ? 32.359 5.975 -53.740 1.00 85.06 252 GLY A N 1
ATOM 1980 C CA . GLY A 1 252 ? 33.610 6.577 -54.233 1.00 85.06 252 GLY A CA 1
ATOM 1981 C C . GLY A 1 252 ? 34.616 7.000 -53.147 1.00 85.06 252 GLY A C 1
ATOM 1982 O O . GLY A 1 252 ? 35.556 7.756 -53.402 1.00 85.06 252 GLY A O 1
ATOM 1983 N N . HIS A 1 253 ? 34.477 6.516 -51.908 1.00 88.38 253 HIS A N 1
ATOM 1984 C CA . HIS A 1 253 ? 35.316 6.951 -50.780 1.00 88.38 253 HIS A CA 1
ATOM 1985 C C . HIS A 1 253 ? 36.678 6.240 -50.748 1.00 88.38 253 HIS A C 1
ATOM 1987 O O . HIS A 1 253 ? 36.897 5.299 -49.980 1.00 88.38 253 HIS A O 1
ATOM 1993 N N . VAL A 1 254 ? 37.628 6.721 -51.557 1.00 86.00 254 VAL A N 1
ATOM 1994 C CA . VAL A 1 254 ? 38.981 6.145 -51.733 1.00 86.00 254 VAL A CA 1
ATOM 1995 C C . VAL A 1 254 ? 39.719 5.904 -50.406 1.00 86.00 254 VAL A C 1
ATOM 1997 O O . VAL A 1 254 ? 40.343 4.857 -50.218 1.00 86.00 254 VAL A O 1
ATOM 2000 N N . ASP A 1 255 ? 39.646 6.846 -49.464 1.00 87.25 255 ASP A N 1
ATOM 2001 C CA . ASP A 1 255 ? 40.357 6.744 -48.184 1.00 87.25 255 ASP A CA 1
ATOM 2002 C C . ASP A 1 255 ? 39.703 5.737 -47.223 1.00 87.25 255 ASP A C 1
ATOM 2004 O O . ASP A 1 255 ? 40.404 5.013 -46.509 1.00 87.25 255 ASP A O 1
ATOM 2008 N N . CYS A 1 256 ? 38.374 5.596 -47.263 1.00 86.00 256 CYS A N 1
ATOM 2009 C CA . CYS A 1 256 ? 37.665 4.534 -46.546 1.00 86.00 256 CYS A CA 1
ATOM 2010 C C . CYS A 1 256 ? 37.988 3.152 -47.125 1.00 86.00 256 CYS A C 1
ATOM 2012 O O . CYS A 1 256 ? 38.222 2.208 -46.374 1.00 86.00 256 CYS A O 1
ATOM 2014 N N . VAL A 1 257 ? 38.062 3.025 -48.454 1.00 86.12 257 VAL A N 1
ATOM 2015 C CA . VAL A 1 257 ? 38.456 1.771 -49.115 1.00 86.12 257 VAL A CA 1
ATOM 2016 C C . VAL A 1 257 ? 39.875 1.375 -48.709 1.00 86.12 257 VAL A C 1
ATOM 2018 O O . VAL A 1 257 ? 40.111 0.234 -48.312 1.00 86.12 257 VAL A O 1
ATOM 2021 N N . ARG A 1 258 ? 40.818 2.322 -48.738 1.00 87.31 258 ARG A N 1
ATOM 2022 C CA . ARG A 1 258 ? 42.213 2.084 -48.348 1.00 87.31 258 ARG A CA 1
ATOM 2023 C C . ARG A 1 258 ? 42.328 1.595 -46.907 1.00 87.31 258 ARG A C 1
ATOM 2025 O O . ARG A 1 258 ? 42.956 0.569 -46.657 1.00 87.31 258 ARG A O 1
ATOM 2032 N N . THR A 1 259 ? 41.680 2.291 -45.976 1.00 87.06 259 THR A N 1
ATOM 2033 C CA . THR A 1 259 ? 41.710 1.939 -44.549 1.00 87.06 259 THR A CA 1
ATOM 2034 C C . THR A 1 259 ? 41.035 0.595 -44.270 1.00 87.06 259 THR A C 1
ATOM 2036 O O . THR A 1 259 ? 41.576 -0.210 -43.513 1.00 87.06 259 THR A O 1
ATOM 2039 N N . LEU A 1 260 ? 39.912 0.279 -44.922 1.00 85.56 260 LEU A N 1
ATOM 2040 C CA . LEU A 1 260 ? 39.270 -1.035 -44.801 1.00 85.56 260 LEU A CA 1
ATOM 2041 C C . LEU A 1 260 ? 40.159 -2.170 -45.340 1.00 85.56 260 LEU A C 1
ATOM 2043 O O . LEU A 1 260 ? 40.285 -3.207 -44.685 1.00 85.56 260 LEU A O 1
ATOM 2047 N N . LEU A 1 261 ? 40.830 -1.972 -46.481 1.00 84.75 261 LEU A N 1
ATOM 2048 C CA . LEU A 1 261 ? 41.771 -2.949 -47.048 1.00 84.75 261 LEU A CA 1
ATOM 2049 C C . LEU A 1 261 ? 43.010 -3.144 -46.161 1.00 84.75 261 LEU A C 1
ATOM 2051 O O . LEU A 1 261 ? 43.485 -4.266 -45.984 1.00 84.75 261 LEU A O 1
ATOM 2055 N N . GLU A 1 262 ? 43.543 -2.077 -45.564 1.00 85.44 262 GLU A N 1
ATOM 2056 C CA . GLU A 1 262 ? 44.641 -2.157 -44.590 1.00 85.44 262 GLU A CA 1
ATOM 2057 C C . GLU A 1 262 ? 44.260 -2.953 -43.339 1.00 85.44 262 GLU A C 1
ATOM 2059 O O . GLU A 1 262 ? 45.100 -3.654 -42.774 1.00 85.44 262 GLU A O 1
ATOM 2064 N N . LYS A 1 263 ? 42.990 -2.885 -42.928 1.00 83.06 263 LYS A N 1
ATOM 2065 C CA . LYS A 1 263 ? 42.448 -3.610 -41.772 1.00 83.06 263 LYS A CA 1
ATOM 2066 C C . LYS A 1 263 ? 41.935 -5.017 -42.105 1.00 83.06 263 LYS A C 1
ATOM 2068 O O . LYS A 1 263 ? 41.374 -5.668 -41.227 1.00 83.06 263 LYS A O 1
ATOM 2073 N N . GLY A 1 264 ? 42.182 -5.509 -43.323 1.00 80.00 264 GLY A N 1
ATOM 2074 C CA . GLY A 1 264 ? 41.937 -6.900 -43.710 1.00 80.00 264 GLY A CA 1
ATOM 2075 C C . GLY A 1 264 ? 40.557 -7.183 -44.308 1.00 80.00 264 GLY A C 1
ATOM 2076 O O . GLY A 1 264 ? 40.129 -8.334 -44.279 1.00 80.00 264 GLY A O 1
ATOM 2077 N N . ALA A 1 265 ? 39.864 -6.169 -44.838 1.00 80.31 265 ALA A N 1
ATOM 2078 C CA . ALA A 1 265 ? 38.657 -6.391 -45.633 1.00 80.31 265 ALA A CA 1
ATOM 2079 C C . ALA A 1 265 ? 38.976 -7.178 -46.918 1.00 80.31 265 ALA A C 1
ATOM 2081 O O . ALA A 1 265 ? 39.993 -6.935 -47.571 1.00 80.31 265 ALA A O 1
ATOM 2082 N N . SER A 1 266 ? 38.095 -8.104 -47.299 1.00 78.94 266 SER A N 1
ATOM 2083 C CA . SER A 1 266 ? 38.251 -8.921 -48.508 1.00 78.94 266 SER A CA 1
ATOM 2084 C C . SER A 1 266 ? 37.979 -8.103 -49.781 1.00 78.94 266 SER A C 1
ATOM 2086 O O . SER A 1 266 ? 36.859 -7.627 -49.981 1.00 78.94 266 SER A O 1
ATOM 2088 N N . SER A 1 267 ? 38.992 -7.976 -50.650 1.00 73.00 267 SER A N 1
ATOM 2089 C CA . SER A 1 267 ? 38.904 -7.318 -51.968 1.00 73.00 267 SER A CA 1
ATOM 2090 C C . SER A 1 267 ? 38.079 -8.121 -52.983 1.00 73.00 267 SER A C 1
ATOM 2092 O O . SER A 1 267 ? 37.357 -7.524 -53.776 1.00 73.00 267 SER A O 1
ATOM 2094 N N . ASP A 1 268 ? 38.093 -9.456 -52.890 1.00 72.00 268 ASP A N 1
ATOM 2095 C CA . ASP A 1 268 ? 37.346 -10.392 -53.755 1.00 72.00 268 ASP A CA 1
ATOM 2096 C C . ASP A 1 268 ? 35.851 -10.527 -53.405 1.00 72.00 268 ASP A C 1
ATOM 2098 O O . ASP A 1 268 ? 35.188 -11.526 -53.714 1.00 72.00 268 ASP A O 1
ATOM 2102 N N . GLY A 1 269 ? 35.292 -9.543 -52.704 1.00 70.75 269 GLY A N 1
ATOM 2103 C CA . GLY A 1 269 ? 33.879 -9.558 -52.369 1.00 70.75 269 GLY A CA 1
ATOM 2104 C C . GLY A 1 269 ? 32.998 -9.429 -53.613 1.00 70.75 269 GLY A C 1
ATOM 2105 O O . GLY A 1 269 ? 33.326 -8.746 -54.584 1.00 70.75 269 GLY A O 1
ATOM 2106 N N . LYS A 1 270 ? 31.850 -10.106 -53.571 1.00 78.06 270 LYS A N 1
ATOM 2107 C CA . LYS A 1 270 ? 30.797 -9.979 -54.578 1.00 78.06 270 LYS A CA 1
ATOM 2108 C C . LYS A 1 270 ? 29.645 -9.178 -54.009 1.00 78.06 270 LYS A C 1
ATOM 2110 O O . LYS A 1 270 ? 29.340 -9.278 -52.818 1.00 78.06 270 LYS A O 1
ATOM 2115 N N . THR A 1 271 ? 28.988 -8.413 -54.864 1.00 78.50 271 THR A N 1
ATOM 2116 C CA . THR A 1 271 ? 27.709 -7.802 -54.532 1.00 78.50 271 THR A CA 1
ATOM 2117 C C . THR A 1 271 ? 26.642 -8.873 -54.296 1.00 78.50 271 THR A C 1
ATOM 2119 O O . THR A 1 271 ? 26.786 -10.022 -54.729 1.00 78.50 271 THR A O 1
ATOM 2122 N N . PRO A 1 272 ? 25.514 -8.504 -53.674 1.00 76.38 272 PRO A N 1
ATOM 2123 C CA . PRO A 1 272 ? 24.346 -9.378 -53.606 1.00 76.38 272 PRO A CA 1
ATOM 2124 C C . PRO A 1 272 ? 23.814 -9.808 -54.989 1.00 76.38 272 PRO A C 1
ATOM 2126 O O . PRO A 1 272 ? 23.200 -10.866 -55.093 1.00 76.38 272 PRO A O 1
ATOM 2129 N N . SER A 1 273 ? 24.067 -9.019 -56.046 1.00 78.06 273 SER A N 1
ATOM 2130 C CA . SER A 1 273 ? 23.767 -9.349 -57.452 1.00 78.06 273 SER A CA 1
ATOM 2131 C C . SER A 1 273 ? 24.784 -10.307 -58.093 1.00 78.06 273 SER A C 1
ATOM 2133 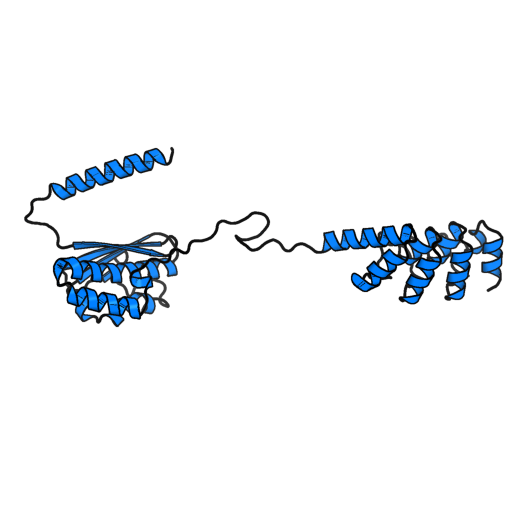O O . SER A 1 273 ? 24.522 -10.832 -59.173 1.00 78.06 273 SER A O 1
ATOM 2135 N N . GLY A 1 274 ? 25.911 -10.589 -57.429 1.00 78.19 274 GLY A N 1
ATOM 2136 C CA . GLY A 1 274 ? 26.964 -11.493 -57.903 1.00 78.19 274 GLY A CA 1
ATOM 2137 C C . GLY A 1 274 ? 28.076 -10.825 -58.720 1.00 78.19 274 GLY A C 1
ATOM 2138 O O . GLY A 1 274 ? 28.973 -11.529 -59.186 1.00 78.19 274 GLY A O 1
ATOM 2139 N N . GLU A 1 275 ? 28.040 -9.501 -58.867 1.00 81.00 275 GLU A N 1
ATOM 2140 C CA . GLU A 1 275 ? 29.049 -8.690 -59.559 1.00 81.00 275 GLU A CA 1
ATOM 2141 C C . GLU A 1 275 ? 30.277 -8.478 -58.663 1.00 81.00 275 GLU A C 1
ATOM 2143 O O . GLU A 1 275 ? 30.167 -8.446 -57.434 1.00 81.00 275 GLU A O 1
ATOM 2148 N N . SER A 1 276 ? 31.467 -8.363 -59.257 1.00 82.38 276 SER A N 1
ATOM 2149 C CA . SER A 1 276 ? 32.694 -8.100 -58.498 1.00 82.38 276 SER A CA 1
ATOM 2150 C C . SER A 1 276 ? 32.773 -6.631 -58.082 1.00 82.38 276 SER A C 1
ATOM 2152 O O . SER A 1 276 ? 32.316 -5.750 -58.809 1.00 82.38 276 SER A O 1
ATOM 2154 N N . TYR A 1 277 ? 33.416 -6.332 -56.950 1.00 79.06 277 TYR A N 1
ATOM 2155 C CA . TYR A 1 277 ? 33.634 -4.946 -56.508 1.00 79.06 277 TYR A CA 1
ATOM 2156 C C . TYR A 1 277 ? 34.382 -4.094 -57.544 1.00 79.06 277 TYR A C 1
ATOM 2158 O O . TYR A 1 277 ? 34.141 -2.895 -57.645 1.00 79.06 277 TYR A O 1
ATOM 2166 N N . ILE A 1 278 ? 35.252 -4.712 -58.350 1.00 80.50 278 ILE A N 1
ATOM 2167 C CA . ILE A 1 278 ? 36.003 -4.039 -59.422 1.00 80.50 278 ILE A CA 1
ATOM 2168 C C . ILE A 1 278 ? 35.071 -3.552 -60.542 1.00 80.50 278 ILE A C 1
ATOM 2170 O O . ILE A 1 278 ? 35.301 -2.479 -61.102 1.00 80.50 278 ILE A O 1
ATOM 2174 N N . ASP A 1 279 ? 34.033 -4.329 -60.858 1.00 80.44 279 ASP A N 1
ATOM 2175 C CA . ASP A 1 279 ? 33.089 -4.015 -61.936 1.00 80.44 279 ASP A CA 1
ATOM 2176 C C . ASP A 1 279 ? 32.152 -2.871 -61.528 1.00 80.44 279 ASP A C 1
ATOM 2178 O O . ASP A 1 279 ? 31.783 -2.037 -62.352 1.00 80.44 279 ASP A O 1
ATOM 2182 N N . VAL A 1 280 ? 31.826 -2.814 -60.235 1.00 82.38 280 VAL A N 1
ATOM 2183 C CA . VAL A 1 280 ? 30.891 -1.854 -59.637 1.00 82.38 280 VAL A CA 1
ATOM 2184 C C . VAL A 1 280 ? 31.553 -0.519 -59.291 1.00 82.38 280 VAL A C 1
ATOM 2186 O O . VAL A 1 280 ? 30.886 0.508 -59.303 1.00 82.38 280 VAL A O 1
ATOM 2189 N N . ALA A 1 281 ? 32.857 -0.508 -59.003 1.00 81.31 281 ALA A N 1
ATOM 2190 C CA . ALA A 1 281 ? 33.594 0.723 -58.726 1.00 81.31 281 ALA A CA 1
ATOM 2191 C C . ALA A 1 281 ? 33.530 1.683 -59.928 1.00 81.31 281 ALA A C 1
ATOM 2193 O O . ALA A 1 281 ? 33.973 1.315 -61.018 1.00 81.31 281 ALA A O 1
ATOM 2194 N N . GLU A 1 282 ? 33.019 2.903 -59.737 1.00 74.94 282 GLU A N 1
ATOM 2195 C CA . GLU A 1 282 ? 33.003 3.939 -60.783 1.00 74.94 282 GLU A CA 1
ATOM 2196 C C . GLU A 1 282 ? 34.386 4.592 -60.947 1.00 74.94 282 GLU A C 1
ATOM 2198 O O . GLU A 1 282 ? 34.847 4.807 -62.071 1.00 74.94 282 GLU A O 1
ATOM 2203 N N . ASP A 1 283 ? 35.096 4.811 -59.836 1.00 81.62 283 ASP A N 1
ATOM 2204 C CA . ASP A 1 283 ? 36.407 5.457 -59.827 1.00 81.62 283 ASP A CA 1
ATOM 2205 C C . ASP A 1 283 ? 37.549 4.526 -60.262 1.00 81.62 283 ASP A C 1
ATOM 2207 O O . ASP A 1 283 ? 37.766 3.435 -59.719 1.00 81.62 283 ASP A O 1
ATOM 2211 N N . GLU A 1 284 ? 38.379 5.003 -61.195 1.00 80.25 284 GLU A N 1
ATOM 2212 C CA . GLU A 1 284 ? 39.576 4.281 -61.652 1.00 80.25 284 GLU A CA 1
ATOM 2213 C C . GLU A 1 284 ? 40.606 4.071 -60.531 1.00 80.25 284 GLU A C 1
ATOM 2215 O O . GLU A 1 284 ? 41.296 3.046 -60.497 1.00 80.25 284 GLU A O 1
ATOM 2220 N N . THR A 1 285 ? 40.683 5.003 -59.578 1.00 84.12 285 THR A N 1
ATOM 2221 C CA . THR A 1 285 ? 41.561 4.914 -58.403 1.00 84.12 285 THR A CA 1
ATOM 2222 C C . THR A 1 285 ? 41.166 3.735 -57.514 1.00 84.12 285 THR A C 1
ATOM 2224 O O . THR A 1 285 ? 42.014 2.903 -57.191 1.00 84.12 285 THR A O 1
ATOM 2227 N N . ILE A 1 286 ? 39.878 3.582 -57.200 1.00 83.12 286 ILE A N 1
ATOM 2228 C CA . ILE A 1 286 ? 39.348 2.455 -56.421 1.00 83.12 286 ILE A CA 1
ATOM 2229 C C . ILE A 1 286 ? 39.562 1.138 -57.167 1.00 83.12 286 ILE A C 1
ATOM 2231 O O . ILE A 1 286 ? 40.049 0.172 -56.579 1.00 83.12 286 ILE A O 1
ATOM 2235 N N . ARG A 1 287 ? 39.309 1.105 -58.483 1.00 83.00 287 ARG A N 1
ATOM 2236 C CA . ARG A 1 287 ? 39.598 -0.075 -59.319 1.00 83.00 287 ARG A CA 1
ATOM 2237 C C . ARG A 1 287 ? 41.065 -0.485 -59.249 1.00 83.00 287 ARG A C 1
ATOM 2239 O O . ARG A 1 287 ? 41.362 -1.674 -59.167 1.00 83.00 287 ARG A O 1
ATOM 2246 N N . SER A 1 288 ? 41.990 0.474 -59.294 1.00 83.75 288 SER A N 1
ATOM 2247 C CA . SER A 1 288 ? 43.424 0.187 -59.179 1.00 83.75 288 SER A CA 1
ATOM 2248 C C . SER A 1 288 ? 43.822 -0.331 -57.792 1.00 83.75 288 SER A C 1
ATOM 2250 O O . SER A 1 288 ? 44.612 -1.273 -57.717 1.00 83.75 288 SER A O 1
ATOM 2252 N N . LEU A 1 289 ? 43.229 0.206 -56.717 1.00 82.69 289 LEU A N 1
ATOM 2253 C CA . LEU A 1 289 ? 43.446 -0.242 -55.334 1.00 82.69 289 LEU A CA 1
ATOM 2254 C C . LEU A 1 289 ? 42.928 -1.665 -55.095 1.00 82.69 289 LEU A C 1
ATOM 2256 O O . LEU A 1 289 ? 43.584 -2.455 -54.424 1.00 82.69 289 LEU A O 1
ATOM 2260 N N . LEU A 1 290 ? 41.777 -2.010 -55.675 1.00 80.31 290 LEU A N 1
ATOM 2261 C CA . LEU A 1 290 ? 41.204 -3.353 -55.574 1.00 80.31 290 LEU A CA 1
ATOM 2262 C C . LEU A 1 290 ? 41.974 -4.392 -56.405 1.00 80.31 290 LEU A C 1
ATOM 2264 O O . LEU A 1 290 ? 41.981 -5.559 -56.046 1.00 80.31 290 LEU A O 1
ATOM 2268 N N . LYS A 1 291 ? 42.640 -3.985 -57.497 1.00 77.69 291 LYS A N 1
ATOM 2269 C CA . LYS A 1 291 ? 43.461 -4.874 -58.346 1.00 77.69 291 LYS A CA 1
ATOM 2270 C C . LYS A 1 291 ? 44.851 -5.176 -57.781 1.00 77.69 291 LYS A C 1
ATOM 2272 O O . LYS A 1 291 ? 45.513 -6.086 -58.272 1.00 77.69 291 LYS A O 1
ATOM 2277 N N . THR A 1 292 ? 45.343 -4.372 -56.838 1.00 68.25 292 THR A N 1
ATOM 2278 C CA . THR A 1 292 ? 46.735 -4.439 -56.355 1.00 68.25 292 THR A CA 1
ATOM 2279 C C . THR A 1 292 ? 46.953 -5.393 -55.176 1.00 68.25 292 THR A C 1
ATOM 2281 O O . THR A 1 292 ? 48.097 -5.552 -54.748 1.00 68.25 292 THR A O 1
ATOM 2284 N N . ARG A 1 293 ? 45.907 -6.046 -54.662 1.00 54.19 293 ARG A N 1
ATOM 2285 C CA . ARG A 1 293 ? 45.966 -7.009 -53.554 1.00 54.19 293 ARG A CA 1
ATOM 2286 C C . ARG A 1 293 ? 45.043 -8.188 -53.800 1.00 54.19 293 ARG A C 1
ATOM 2288 O O . ARG A 1 293 ? 45.502 -9.308 -53.498 1.00 54.19 293 ARG A O 1
#

Radius of gyration: 41.97 Å; chains: 1; bounding box: 86×37×102 Å

Sequence (293 aa):
MDAPYKKALWKKYKSFCWRLISNASAGDKIQAVQVFGRKKTATAVAYCKRGRGLIKVNGRPLELVEPQMLQAKLQEPILLLGKERFQDVDIRVRVKGGGHVSQIYAIRQAISKALVTYYQKFVDEASKKEIKDLLVQYDRTLLVADPRRCEPKKFGGPGARARYQKSYSFAVAMGETEFIWAVKNGDLDAVKQAIEENGLNVNGAYQGRSPLHLAADYGHVQVLEYLISKGANVEAQDKHGMKPLLAAVLEGHVDCVRTLLEKGASSDGKTPSGESYIDVAEDETIRSLLKTR

pLDDT: mean 82.13, std 14.17, range [39.91, 96.38]

Foldseek 3Di:
DDPVVVVVVVVVVVVVVVVVVVPPPPPDPFLWDWDWFFAAFKIKIKIKGFDQLAEEEPNHGLCPQPDNVCSVVLCVLCVQLDVVLRRGMHMYMYMDDDDSVRNSLGNLLNVLVRSLVSCVPPNDPVVSVVSVVSCCVVPVCSPDPDPDYAADADPQADGVPGHDDDDCVVVVVVLVVQLLVCLLVLVQVSVVCSCPVVVDDQQDQDLQHGSLLNNLLNLNLVNNVVSVVVPHDQQRAGPQRDGSLLSNQLNVNLSSNVSSVVSPRDLQDAGSVRHHSLVNRPDPSSNVVSVPD

Secondary structure (DSSP, 8-state):
--HHHHHHHHHHHHHHHHHHHHTS-TT----EEEEEEEETTEEEEEEEEESS--EEETTEEGGGPSPGGGHHHHHHHHHHH-THHHHTEEEEEEEESS-HHHHHHHHHHHHHHHHHHHHHHHS-HHHHHHHHHHHHHH-GGGTS-----PPPPPTTSSSSSPPPPPPTHHHHHHHHHHHHHHHHHT-HHHHHHHHHTS---TT--BTTB-HHHHHHHTT-HHHHHHHHHTT--TT---TTS--HHHHHHHTT-HHHHHHHHHTT--TT-B-TTS-BHHHH---HHHHHHHH--